Protein AF-A0A7S1H0W9-F1 (afdb_monomer)

Sequence (176 aa):
GAEGREGVFRMYPISYAVYGEYLRPNPLPKVYDFSPYSPGKMSKFTTHASRGGVRYGPLEEYKYQDDYSRSYFAVTRRKGGWDCMRHYEILASGSIPFFLNLSSLPNNTMTTFPRTLVQHAMSLPGISFDREEGVGRIDHRVFDHARYFFLLRQIQIWVAEHMTTRALAMRLLQTM

Nearest PDB structures (foldseek):
  8avq-assembly4_D  TM=8.747E-01  e=3.718E-01  Paramecium bursaria Chlorella virus 1
  7zay-assembly1_B  TM=6.263E-01  e=1.999E-01  Homo sapiens
  8asa-assembly8_H  TM=5.462E-01  e=1.466E-01  Paramecium bursaria Chlorella virus 1
  8asa-assembly7_G  TM=4.027E-01  e=4.209E-01  Paramecium bursaria Chlorella virus 1

Organism: Hemiselmis andersenii (NCBI:txid464988)

Secondary structure (DSSP, 8-state):
--TT-TT----------B-GGG--SSPPPP-EEE-S--BTBTT-S--SSSS---SS-TT-HHHHHHHHHTEEEEEE--BSBS--HHHHHHHHTT-EEEESSGGG--TTSSTTS-HHHHHHHHTSTTEEEETTTTEEEE-TTT--HHHHHHHHHHHHHHHHHHSBHHHHHHHHHHH-

Solvent-accessible surface area (backbone atoms only — not comparable to full-atom values): 10487 Å² total; per-residue (Å²): 129,77,78,81,43,90,92,54,77,92,81,80,91,83,71,82,60,38,59,68,86,62,47,32,91,77,45,53,74,73,80,33,55,37,25,88,69,60,93,81,50,94,69,41,48,32,67,53,88,83,83,78,44,65,55,53,60,93,92,34,61,67,58,58,37,48,43,26,10,19,7,56,26,29,72,45,71,68,68,103,39,76,73,51,68,65,60,49,51,30,44,26,20,42,16,45,57,38,59,84,57,64,87,76,59,57,85,91,51,53,78,68,54,65,58,69,60,42,53,52,62,68,64,43,56,43,65,46,72,43,79,89,81,68,48,54,47,60,42,73,92,64,36,57,61,69,58,47,53,53,47,51,51,54,49,49,53,49,39,63,64,46,31,13,47,67,32,45,52,55,52,51,66,74,74,108

Mean predicted aligned error: 6.99 Å

Foldseek 3Di:
DPPPPPPDDDDDDFAAFAALVLADLPFDAADEQEQPQDPDPPQPCDDDPDDGHGVADVVRLVVSLNSLSNYQEYEDEADVHRRDCVCVSSLRSLHQYDYPCLVPDDPNPPVLAPSVLSVVLNPFPQWDADPVVRDIDGPPVRGDPVSSVVSSNVSSVSSSCCRHPVNSVVVVVVVD

Structure (mmCIF, N/CA/C/O backbone):
data_AF-A0A7S1H0W9-F1
#
_entry.id   AF-A0A7S1H0W9-F1
#
loop_
_atom_site.group_PDB
_atom_site.id
_atom_site.type_symbol
_atom_site.label_atom_id
_atom_site.label_alt_id
_atom_site.label_comp_id
_atom_site.label_asym_id
_atom_site.label_entity_id
_atom_site.label_seq_id
_atom_site.pdbx_PDB_ins_code
_atom_site.Cartn_x
_atom_site.Cartn_y
_atom_site.Cartn_z
_atom_site.occupancy
_atom_site.B_iso_or_equiv
_atom_site.auth_seq_id
_atom_site.auth_comp_id
_atom_site.auth_asym_id
_atom_site.auth_atom_id
_atom_site.pdbx_PDB_model_num
ATOM 1 N N . GLY A 1 1 ? -2.852 -7.094 37.388 1.00 54.16 1 GLY A N 1
ATOM 2 C CA . GLY A 1 1 ? -2.788 -6.059 36.336 1.00 54.16 1 GLY A CA 1
ATOM 3 C C . GLY A 1 1 ? -3.375 -4.771 36.874 1.00 54.16 1 GLY A C 1
ATOM 4 O O . GLY A 1 1 ? -4.143 -4.832 37.821 1.00 54.16 1 GLY A O 1
ATOM 5 N N . ALA A 1 2 ? -2.968 -3.620 36.341 1.00 58.34 2 ALA A N 1
ATOM 6 C CA . ALA A 1 2 ? -3.386 -2.290 36.807 1.00 58.34 2 ALA A CA 1
ATOM 7 C C . ALA A 1 2 ? -4.742 -1.832 36.224 1.00 58.34 2 ALA A C 1
ATOM 9 O O . ALA A 1 2 ? -4.983 -0.635 36.092 1.00 58.34 2 ALA A O 1
ATOM 10 N N . GLU A 1 3 ? -5.603 -2.774 35.835 1.00 58.50 3 GLU A N 1
ATOM 11 C CA . GLU A 1 3 ? -6.941 -2.457 35.336 1.00 58.50 3 GLU A CA 1
ATOM 12 C C . GLU A 1 3 ? -7.811 -1.954 36.497 1.00 58.50 3 GLU A C 1
ATOM 14 O O . GLU A 1 3 ? -7.805 -2.544 37.577 1.00 58.50 3 GLU A O 1
ATOM 19 N N . GLY A 1 4 ? -8.512 -0.834 36.296 1.00 67.38 4 GLY A N 1
ATOM 20 C CA . GLY A 1 4 ? -9.422 -0.253 37.292 1.00 67.38 4 GLY A CA 1
ATOM 21 C C . GLY A 1 4 ? -8.799 0.745 38.276 1.00 67.38 4 GLY A C 1
ATOM 22 O O . GLY A 1 4 ? -9.487 1.187 39.191 1.00 67.38 4 GLY A O 1
ATOM 23 N N . ARG A 1 5 ? -7.524 1.133 38.109 1.00 76.06 5 ARG A N 1
ATOM 24 C CA . ARG A 1 5 ? -6.963 2.278 38.848 1.00 76.06 5 ARG A CA 1
ATOM 25 C C . ARG A 1 5 ? -7.508 3.588 38.286 1.00 76.06 5 ARG A C 1
ATOM 27 O O . ARG A 1 5 ? -7.623 3.743 37.072 1.00 76.06 5 ARG A O 1
ATOM 34 N N . GLU A 1 6 ? -7.791 4.536 39.172 1.00 7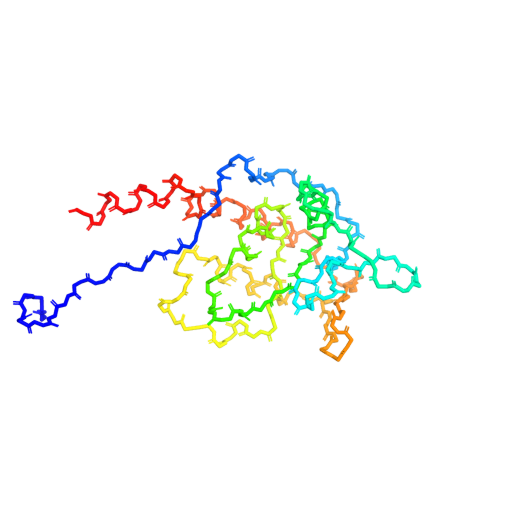7.69 6 GLU A N 1
ATOM 35 C CA . GLU A 1 6 ? -8.193 5.890 38.800 1.00 77.69 6 GLU A CA 1
ATOM 36 C C . GLU A 1 6 ? -7.171 6.494 37.816 1.00 77.69 6 GLU A C 1
ATOM 38 O O . GLU A 1 6 ? -5.962 6.454 38.051 1.00 77.69 6 GLU A O 1
ATOM 43 N N . GLY A 1 7 ? -7.651 6.965 36.661 1.00 78.94 7 GLY A N 1
ATOM 44 C CA . GLY A 1 7 ? -6.811 7.508 35.587 1.00 78.94 7 GLY A CA 1
ATOM 45 C C . GLY A 1 7 ? -6.215 6.493 34.596 1.00 78.94 7 GLY A C 1
ATOM 46 O O . GLY A 1 7 ? -5.522 6.913 33.669 1.00 78.94 7 GLY A O 1
ATOM 47 N N . VAL A 1 8 ? -6.480 5.185 34.725 1.00 83.38 8 VAL A N 1
ATOM 48 C CA . VAL A 1 8 ? -6.047 4.166 33.745 1.00 83.38 8 VAL A CA 1
ATOM 49 C C . VAL A 1 8 ? -7.225 3.729 32.875 1.00 83.38 8 VAL A C 1
ATOM 51 O O . VAL A 1 8 ? -8.145 3.063 33.344 1.00 83.38 8 VAL A O 1
ATOM 54 N N . PHE A 1 9 ? -7.168 4.058 31.583 1.00 80.06 9 PHE A N 1
ATOM 55 C CA . PHE A 1 9 ? -8.203 3.706 30.608 1.00 80.06 9 PHE A CA 1
ATOM 56 C C . PHE A 1 9 ? -7.716 2.637 29.631 1.00 80.06 9 PHE A C 1
ATOM 58 O O . PHE A 1 9 ? -6.584 2.686 29.143 1.00 80.06 9 PHE A O 1
ATOM 65 N N . ARG A 1 10 ? -8.597 1.689 29.295 1.00 81.56 10 ARG A N 1
ATOM 66 C CA . ARG A 1 10 ? -8.354 0.734 28.211 1.00 81.56 10 ARG A CA 1
ATOM 67 C C . ARG A 1 10 ? -8.588 1.438 26.877 1.00 81.56 10 ARG A C 1
ATOM 69 O O . ARG A 1 10 ? -9.699 1.864 26.583 1.00 81.56 10 ARG A O 1
ATOM 76 N N . MET A 1 11 ? -7.532 1.570 26.081 1.00 81.25 11 MET A N 1
ATOM 77 C CA . MET A 1 11 ? -7.590 2.189 24.759 1.00 81.25 11 MET A CA 1
ATOM 78 C C . MET A 1 11 ? -7.564 1.112 23.676 1.00 81.25 11 MET A C 1
ATOM 80 O O . MET A 1 11 ? -6.657 0.280 23.649 1.00 81.25 11 MET A O 1
ATOM 84 N N . TYR A 1 12 ? -8.520 1.170 22.753 1.00 82.75 12 TYR A N 1
ATOM 85 C CA . TYR A 1 12 ? -8.532 0.333 21.556 1.00 82.75 12 TYR A CA 1
ATOM 86 C C . TYR A 1 12 ? -8.233 1.199 20.328 1.00 82.75 12 TYR A C 1
ATOM 88 O O . TYR A 1 12 ? -9.006 2.110 20.030 1.00 82.75 12 TYR A O 1
ATOM 96 N N . PRO A 1 13 ? -7.113 0.973 19.620 1.00 83.56 13 PRO A N 1
ATOM 97 C CA . PRO A 1 13 ? -6.792 1.751 18.433 1.00 83.56 13 PRO A CA 1
ATOM 98 C C . PRO A 1 13 ? -7.769 1.424 17.299 1.00 83.56 13 PRO A C 1
ATOM 100 O O . PRO A 1 13 ? -8.002 0.257 16.981 1.00 83.56 13 PRO A O 1
ATOM 103 N N . ILE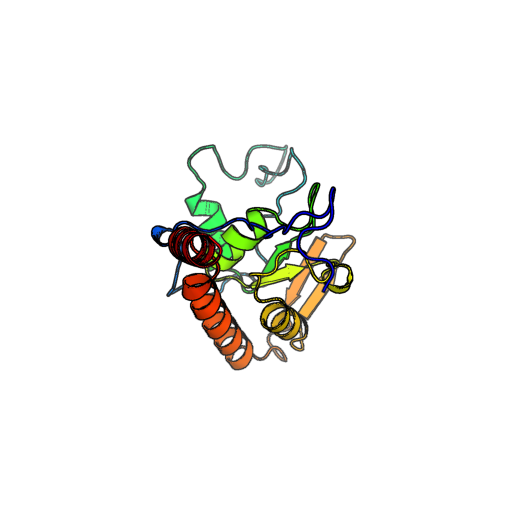 A 1 14 ? -8.298 2.468 16.664 1.00 87.25 14 ILE A N 1
ATOM 104 C CA . ILE A 1 14 ? -9.165 2.368 15.489 1.00 87.25 14 ILE A CA 1
ATOM 105 C C . ILE A 1 14 ? -8.372 2.877 14.291 1.00 87.25 14 ILE A C 1
ATOM 107 O O . ILE A 1 14 ? -7.942 4.030 14.271 1.00 87.25 14 ILE A O 1
ATOM 111 N N . SER A 1 15 ? -8.168 2.002 13.311 1.00 88.75 15 SER A N 1
ATOM 112 C CA . SER A 1 15 ? -7.524 2.347 12.046 1.00 88.75 15 SER A CA 1
ATOM 113 C C . SER A 1 15 ? -8.541 2.771 10.992 1.00 88.75 15 SER A C 1
ATOM 115 O O . SER A 1 15 ? -9.734 2.488 11.118 1.00 88.75 15 SER A O 1
ATOM 117 N N . TYR A 1 16 ? -8.067 3.421 9.927 1.00 91.88 16 TYR A N 1
ATOM 118 C CA . TYR A 1 16 ? -8.888 3.616 8.732 1.00 91.88 16 TYR A CA 1
ATOM 119 C C . TYR A 1 16 ? -9.345 2.269 8.151 1.00 91.88 16 TYR A C 1
ATOM 121 O O . TYR A 1 16 ? -8.791 1.206 8.443 1.00 91.88 16 TYR A O 1
ATOM 129 N N . ALA A 1 17 ? -10.375 2.320 7.312 1.00 93.69 17 ALA A N 1
ATOM 130 C CA . ALA A 1 17 ? -10.927 1.144 6.667 1.00 93.69 17 ALA A CA 1
ATOM 131 C C . ALA A 1 17 ? -11.414 1.462 5.250 1.00 93.69 17 ALA A C 1
ATOM 133 O O . ALA A 1 17 ? -11.790 2.591 4.936 1.00 93.69 17 ALA A O 1
ATOM 134 N N . VAL A 1 18 ? -11.408 0.440 4.400 1.00 93.88 18 VAL A N 1
ATOM 135 C CA . VAL A 1 18 ? -11.895 0.494 3.018 1.00 93.88 18 VAL A CA 1
ATOM 136 C C . VAL A 1 18 ? -13.352 0.051 2.967 1.00 93.88 18 VAL A C 1
ATOM 138 O O . VAL A 1 18 ? -13.737 -0.918 3.621 1.00 93.88 18 VAL A O 1
ATOM 141 N N . TYR A 1 19 ? -14.173 0.699 2.145 1.00 93.06 19 TYR A N 1
ATOM 142 C CA . TYR A 1 19 ? -15.474 0.134 1.789 1.00 93.06 19 TYR A CA 1
ATOM 143 C C . TYR A 1 19 ? -15.266 -1.119 0.943 1.00 93.06 19 TYR A C 1
ATOM 145 O O . TYR A 1 19 ? -14.623 -1.045 -0.098 1.00 93.06 19 TYR A O 1
ATOM 153 N N . GLY A 1 20 ? -15.809 -2.261 1.372 1.00 90.75 20 GLY A N 1
ATOM 154 C CA . GLY A 1 20 ? -15.578 -3.551 0.704 1.00 90.75 20 GLY A CA 1
ATOM 155 C C . GLY A 1 20 ? -15.854 -3.536 -0.807 1.00 90.75 20 GLY A C 1
ATOM 156 O O . GLY A 1 20 ? -15.167 -4.223 -1.553 1.00 90.75 20 GLY A O 1
ATOM 157 N N . GLU A 1 21 ? -16.787 -2.697 -1.257 1.00 90.19 21 GLU A N 1
ATOM 158 C CA . GLU A 1 21 ? -17.144 -2.488 -2.668 1.00 90.19 21 GLU A CA 1
ATOM 159 C C . GLU A 1 21 ? -16.015 -1.880 -3.517 1.00 90.19 21 GLU A C 1
ATOM 161 O O . GLU A 1 21 ? -15.956 -2.115 -4.720 1.00 90.19 21 GLU A O 1
ATOM 166 N N . TYR A 1 22 ? -15.088 -1.136 -2.907 1.00 89.44 22 TYR A N 1
ATOM 167 C CA . TYR A 1 22 ? -13.921 -0.573 -3.593 1.00 89.44 22 TYR A CA 1
ATOM 168 C C . TYR A 1 22 ? -12.737 -1.539 -3.672 1.00 89.44 22 TYR A C 1
ATOM 170 O O . TYR A 1 22 ? -11.711 -1.204 -4.269 1.00 89.44 22 TYR A O 1
ATOM 178 N N . LEU A 1 23 ? -12.842 -2.731 -3.076 1.00 94.38 23 LEU A N 1
ATOM 179 C CA . LEU A 1 23 ? -11.812 -3.747 -3.237 1.00 94.38 23 LEU A CA 1
ATOM 180 C C . LEU A 1 23 ? -11.831 -4.279 -4.668 1.00 94.38 23 LEU A C 1
ATOM 182 O O . LEU A 1 23 ? -12.859 -4.711 -5.182 1.00 94.38 23 LEU A O 1
ATOM 186 N N . ARG A 1 24 ? -10.655 -4.311 -5.290 1.00 93.88 24 ARG A N 1
ATOM 187 C CA . ARG A 1 24 ? -10.414 -4.930 -6.592 1.00 93.88 24 ARG A CA 1
ATOM 188 C C . ARG A 1 24 ? -9.744 -6.291 -6.374 1.00 93.88 24 ARG A C 1
ATOM 190 O O . ARG A 1 24 ? -8.512 -6.371 -6.401 1.00 93.88 24 ARG A O 1
ATOM 197 N N . PRO A 1 25 ? -10.514 -7.373 -6.126 1.00 89.81 25 PRO A N 1
ATOM 198 C CA . PRO A 1 25 ? -9.949 -8.704 -5.897 1.00 89.81 25 PRO A CA 1
ATOM 199 C C . PRO A 1 25 ? -9.207 -9.230 -7.130 1.00 89.81 25 PRO A C 1
ATOM 201 O O . PRO A 1 25 ? -8.222 -9.948 -6.990 1.00 89.81 25 PRO A O 1
ATOM 204 N N . ASN A 1 26 ? -9.647 -8.813 -8.318 1.00 92.81 26 ASN A N 1
ATOM 205 C CA . ASN A 1 26 ? -9.002 -9.079 -9.596 1.00 92.81 26 ASN A CA 1
ATOM 206 C C . ASN A 1 26 ? -8.496 -7.738 -10.155 1.00 92.81 26 ASN A C 1
ATOM 208 O O . ASN A 1 26 ? -9.272 -7.020 -10.792 1.00 92.81 26 ASN A O 1
ATOM 212 N N . PRO A 1 27 ? -7.250 -7.334 -9.848 1.00 91.62 27 PRO A N 1
ATOM 213 C CA . PRO A 1 27 ? -6.712 -6.071 -10.324 1.00 91.62 27 PRO A CA 1
ATOM 214 C C . PRO A 1 27 ? -6.461 -6.119 -11.830 1.00 91.62 27 PRO A C 1
ATOM 216 O O . PRO A 1 27 ? -6.339 -7.187 -12.432 1.00 91.62 27 PRO A O 1
ATOM 219 N N . LEU A 1 28 ? -6.353 -4.939 -12.431 1.00 95.25 28 LEU A N 1
ATOM 220 C CA . LEU A 1 28 ? -6.009 -4.799 -13.839 1.00 95.25 28 LEU A CA 1
ATOM 221 C C . LEU A 1 28 ? -4.590 -5.337 -14.114 1.00 95.25 28 LEU A C 1
ATOM 223 O O . LEU A 1 28 ? -3.752 -5.357 -13.204 1.00 95.25 28 LEU A O 1
ATOM 227 N N . PRO A 1 29 ? -4.288 -5.744 -15.363 1.00 96.75 29 PRO A N 1
ATOM 228 C CA . PRO A 1 29 ? -2.941 -6.150 -15.746 1.00 96.75 29 PRO A CA 1
ATOM 229 C C . PRO A 1 29 ? -1.901 -5.087 -15.383 1.00 96.75 29 PRO A C 1
ATOM 231 O O . PRO A 1 29 ? -2.137 -3.888 -15.554 1.00 96.75 29 PRO A O 1
ATOM 234 N N . LYS A 1 30 ? -0.747 -5.530 -14.875 1.00 97.06 30 LYS A N 1
ATOM 235 C CA . LYS A 1 30 ? 0.335 -4.633 -14.465 1.00 97.06 30 LYS A CA 1
ATOM 236 C C . LYS A 1 30 ? 1.044 -4.067 -15.696 1.00 97.06 30 LYS A C 1
ATOM 238 O O . LYS A 1 30 ? 1.577 -4.819 -16.503 1.00 97.06 30 LYS A O 1
ATOM 243 N N . VAL A 1 31 ? 1.025 -2.744 -15.819 1.00 96.31 31 VAL A N 1
ATOM 244 C CA . VAL A 1 31 ? 1.629 -1.943 -16.894 1.00 96.31 31 VAL A CA 1
ATOM 245 C C . VAL A 1 31 ? 2.770 -1.074 -16.359 1.00 96.31 31 VAL A C 1
ATOM 247 O O . VAL A 1 31 ? 3.734 -0.831 -17.077 1.00 96.31 31 VAL A O 1
ATOM 250 N N . TYR A 1 32 ? 2.677 -0.608 -15.110 1.00 95.56 32 TYR A N 1
ATOM 251 C CA . TYR A 1 32 ? 3.659 0.295 -14.509 1.00 95.56 32 TYR A CA 1
ATOM 252 C C . TYR A 1 32 ? 4.431 -0.383 -13.376 1.00 95.56 32 TYR A C 1
ATOM 254 O O . TYR A 1 32 ? 3.837 -1.042 -12.520 1.00 95.56 32 TYR A O 1
ATOM 262 N N . ASP A 1 33 ? 5.738 -0.143 -13.299 1.00 96.31 33 ASP A N 1
ATOM 263 C CA . ASP A 1 33 ? 6.556 -0.538 -12.144 1.00 96.31 33 ASP A CA 1
ATOM 264 C C . ASP A 1 33 ? 6.038 0.128 -10.868 1.00 96.31 33 ASP A C 1
ATOM 266 O O . ASP A 1 33 ? 5.743 -0.517 -9.860 1.00 96.31 33 ASP A O 1
ATOM 270 N N . PHE A 1 34 ? 5.885 1.448 -10.944 1.00 94.56 34 PHE A N 1
ATOM 271 C CA . PHE A 1 34 ? 5.374 2.286 -9.878 1.00 94.56 34 PHE A CA 1
ATOM 272 C C . PHE A 1 34 ? 4.255 3.173 -10.401 1.00 94.56 34 PHE A C 1
ATOM 274 O O . PHE A 1 34 ? 4.329 3.689 -11.516 1.00 94.56 34 PHE A O 1
ATOM 281 N N . SER A 1 35 ? 3.239 3.382 -9.566 1.00 91.94 35 SER A N 1
ATOM 282 C CA . SER A 1 35 ? 2.100 4.206 -9.936 1.00 91.94 35 SER A CA 1
ATOM 283 C C . SER A 1 35 ? 2.537 5.606 -10.346 1.00 91.94 35 SER A C 1
ATOM 285 O O . SER A 1 35 ? 3.247 6.279 -9.590 1.00 91.94 35 SER A O 1
ATOM 287 N N . PRO A 1 36 ? 2.088 6.079 -11.519 1.00 86.12 36 PRO A N 1
ATOM 288 C CA . PRO A 1 36 ? 2.410 7.420 -11.980 1.00 86.12 36 PRO A CA 1
ATOM 289 C C . PRO A 1 36 ? 1.670 8.499 -11.167 1.00 86.12 36 PRO A C 1
ATOM 291 O O . PRO A 1 36 ? 1.988 9.685 -11.287 1.00 86.12 36 PRO A O 1
ATOM 294 N N . TYR A 1 37 ? 0.704 8.116 -10.325 1.00 79.12 37 TYR A N 1
ATOM 295 C CA . TYR A 1 37 ? 0.058 9.002 -9.367 1.00 79.12 37 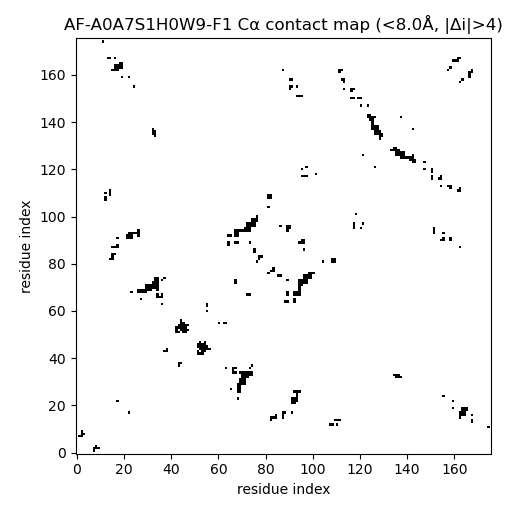TYR A CA 1
ATOM 296 C C . TYR A 1 37 ? 0.892 9.120 -8.077 1.00 79.12 37 TYR A C 1
ATOM 298 O O . TYR A 1 37 ? 1.086 8.153 -7.344 1.00 79.12 37 TYR A O 1
ATOM 306 N N . SER A 1 38 ? 1.363 10.338 -7.773 1.00 67.50 38 SER A N 1
ATOM 307 C CA . SER A 1 38 ? 2.135 10.649 -6.559 1.00 67.50 38 SER A CA 1
ATOM 308 C C . SER A 1 38 ? 1.482 11.782 -5.748 1.00 67.50 38 SER A C 1
ATOM 310 O O . SER A 1 38 ? 1.635 12.968 -6.066 1.00 67.50 38 SER A O 1
ATOM 312 N N . PRO A 1 39 ? 0.736 11.453 -4.684 1.00 56.78 39 PRO A N 1
ATOM 313 C CA . PRO A 1 39 ? 0.003 12.434 -3.881 1.00 56.78 39 PRO A CA 1
ATOM 314 C C . PRO A 1 39 ? 0.877 13.101 -2.801 1.00 56.78 39 PRO A C 1
ATOM 316 O O . PRO A 1 39 ? 1.295 12.476 -1.821 1.00 56.78 39 PRO A O 1
ATOM 319 N N . GLY A 1 40 ? 1.086 14.419 -2.888 1.00 50.12 40 GLY A N 1
ATOM 320 C CA . GLY A 1 40 ? 1.848 15.151 -1.860 1.00 50.12 40 GLY A CA 1
ATOM 321 C C . GLY A 1 40 ? 2.401 16.515 -2.258 1.00 50.12 40 GLY A C 1
ATOM 322 O O . GLY A 1 40 ? 2.759 17.288 -1.377 1.00 50.12 40 GLY A O 1
ATOM 323 N N . LYS A 1 41 ? 2.423 16.844 -3.549 1.00 47.00 41 LYS A N 1
ATOM 324 C CA . LYS A 1 41 ? 2.499 18.235 -4.000 1.00 47.00 41 LYS A CA 1
ATOM 325 C C . LYS A 1 41 ? 1.048 18.667 -4.221 1.00 47.00 41 LYS A C 1
ATOM 327 O O . LYS A 1 41 ? 0.374 18.048 -5.037 1.00 47.00 41 LYS A O 1
ATOM 332 N N . MET A 1 42 ? 0.539 19.669 -3.496 1.00 36.47 42 MET A N 1
ATOM 333 C CA . MET A 1 42 ? -0.804 20.226 -3.764 1.00 36.47 42 MET A CA 1
ATOM 334 C C . MET A 1 42 ? -0.951 20.710 -5.219 1.00 36.47 42 MET A C 1
ATOM 336 O O . MET A 1 42 ? -2.062 20.847 -5.705 1.00 36.47 42 MET A O 1
ATOM 340 N N . SER A 1 43 ? 0.162 20.855 -5.948 1.00 35.53 43 SER A N 1
ATOM 341 C CA . SER A 1 43 ? 0.201 21.100 -7.387 1.00 35.53 43 SER A CA 1
ATOM 342 C C . SER A 1 43 ? 0.441 19.846 -8.249 1.00 35.53 43 SER A C 1
ATOM 344 O O . SER A 1 43 ? 0.912 19.998 -9.366 1.00 35.53 43 SER A O 1
ATOM 346 N N . LYS A 1 44 ? 0.217 18.609 -7.773 1.00 39.19 44 LYS A N 1
ATOM 347 C CA . LYS A 1 44 ? 0.336 17.367 -8.579 1.00 39.19 44 LYS A CA 1
ATOM 348 C C . LYS A 1 44 ? -0.896 16.445 -8.544 1.00 39.19 44 LYS A C 1
ATOM 350 O O . LYS A 1 44 ? -0.829 15.313 -9.011 1.00 39.19 44 LYS A O 1
ATOM 355 N N . PHE A 1 45 ? -2.077 16.988 -8.261 1.00 39.50 45 PHE A N 1
ATOM 356 C CA . PHE A 1 45 ? -3.064 16.883 -9.331 1.00 39.50 45 PHE A CA 1
ATOM 357 C C . PHE A 1 45 ? -2.480 17.715 -10.473 1.00 39.50 45 PHE A C 1
ATOM 359 O O . PHE A 1 45 ? -2.863 18.842 -10.621 1.00 39.50 45 PHE A O 1
ATOM 366 N N . THR A 1 46 ? -1.432 17.291 -11.160 1.00 32.28 46 THR A N 1
ATOM 367 C CA . THR A 1 46 ? -0.994 17.891 -12.409 1.00 32.28 46 THR A CA 1
ATOM 368 C C . THR A 1 46 ? -0.037 16.928 -13.068 1.00 32.28 46 THR A C 1
ATOM 370 O O . THR A 1 46 ? 1.083 16.704 -12.616 1.00 32.28 46 THR A O 1
ATOM 373 N N . THR A 1 47 ? -0.518 16.304 -14.129 1.00 36.28 47 THR A N 1
ATOM 374 C CA . THR A 1 47 ? 0.334 15.858 -15.214 1.00 36.28 47 THR A CA 1
ATOM 375 C C . THR A 1 47 ? -0.492 16.036 -16.468 1.00 36.28 47 THR A C 1
ATOM 377 O O . THR A 1 47 ? -1.275 15.165 -16.818 1.00 36.28 47 THR A O 1
ATOM 380 N N . HIS A 1 48 ? -0.292 17.155 -17.144 1.00 35.56 48 HIS A N 1
ATOM 381 C CA . HIS A 1 48 ? 0.053 17.065 -18.548 1.00 35.56 48 HIS A CA 1
ATOM 382 C C . HIS A 1 48 ? 1.274 17.938 -18.790 1.00 35.56 48 HIS A C 1
ATOM 384 O O . HIS A 1 48 ? 1.536 18.899 -18.060 1.00 35.56 48 HIS A O 1
ATOM 390 N N . ALA A 1 49 ? 2.053 17.505 -19.775 1.00 42.62 49 ALA A N 1
ATOM 391 C CA . ALA A 1 49 ? 3.099 18.270 -20.414 1.00 42.62 49 ALA A CA 1
ATOM 392 C C . ALA A 1 49 ? 2.732 19.759 -20.453 1.00 42.62 49 ALA A C 1
ATOM 394 O O . ALA A 1 49 ? 1.616 20.120 -20.821 1.00 42.62 49 ALA A O 1
ATOM 395 N N . SER A 1 50 ? 3.690 20.608 -20.080 1.00 40.38 50 SER A N 1
ATOM 396 C CA . SER A 1 50 ? 3.585 22.072 -20.087 1.00 40.38 50 SER A CA 1
ATOM 397 C C . SER A 1 50 ? 2.482 22.671 -19.184 1.00 40.38 50 SER A C 1
ATOM 399 O O . SER A 1 50 ? 1.323 22.756 -19.556 1.00 40.38 50 SER A O 1
ATOM 401 N N . ARG A 1 51 ? 2.898 23.255 -18.045 1.00 37.59 51 ARG A N 1
ATOM 402 C CA . ARG A 1 51 ? 2.164 24.296 -17.278 1.00 37.59 51 ARG A CA 1
ATOM 403 C C . ARG A 1 51 ? 0.991 23.866 -16.367 1.00 37.59 51 ARG A C 1
ATOM 405 O O . ARG A 1 51 ? -0.062 24.485 -16.377 1.00 37.59 51 ARG A O 1
ATOM 412 N N . GLY A 1 52 ? 1.221 22.910 -15.463 1.00 41.03 52 GLY A N 1
ATOM 413 C CA . GLY A 1 52 ? 0.607 22.943 -14.121 1.00 41.03 52 GLY A CA 1
ATOM 414 C C . GLY A 1 52 ? -0.930 22.860 -13.999 1.00 41.03 52 GLY A C 1
ATOM 415 O O . GLY A 1 52 ? -1.496 23.634 -13.235 1.00 41.03 52 GLY A O 1
ATOM 416 N N . GLY A 1 53 ? -1.602 21.902 -14.656 1.00 44.12 53 GLY A N 1
ATOM 417 C CA . GLY A 1 53 ? -3.056 21.648 -14.500 1.00 44.12 53 GLY A CA 1
ATOM 418 C C . GLY A 1 53 ? -3.425 20.238 -13.999 1.00 44.12 53 GLY A C 1
ATOM 419 O O . GLY A 1 53 ? -2.691 19.310 -14.304 1.00 44.12 53 GLY A O 1
ATOM 420 N N . VAL A 1 54 ? -4.523 20.114 -13.227 1.00 52.44 54 VAL A N 1
ATOM 421 C CA . VAL A 1 54 ? -5.124 18.933 -12.538 1.00 52.44 54 VAL A CA 1
ATOM 422 C C . VAL A 1 54 ? -5.041 17.600 -13.306 1.00 52.44 54 VAL A C 1
ATOM 424 O O . VAL A 1 54 ? -5.622 17.486 -14.369 1.00 52.44 54 VAL A O 1
ATOM 427 N N . ARG A 1 55 ? -4.338 16.572 -12.769 1.00 63.25 55 ARG A N 1
ATOM 428 C CA . ARG A 1 55 ? -4.251 15.215 -13.380 1.00 63.25 55 ARG A CA 1
ATOM 429 C C . ARG A 1 55 ? -5.583 14.461 -13.308 1.00 63.25 55 ARG A C 1
ATOM 431 O O . ARG A 1 55 ? -5.914 13.744 -14.239 1.00 63.25 55 ARG A O 1
ATOM 438 N N . TYR A 1 56 ? -6.294 14.613 -12.193 1.00 70.94 56 TYR A N 1
ATOM 439 C CA . TYR A 1 56 ? -7.576 13.965 -11.921 1.00 70.94 56 TYR A CA 1
ATOM 440 C C . TYR A 1 56 ? -8.533 14.977 -11.301 1.00 70.94 56 TYR A C 1
ATOM 442 O O . TYR A 1 56 ? -8.207 15.574 -10.279 1.00 70.94 56 TYR A O 1
ATOM 450 N N . GLY A 1 57 ? -9.676 15.219 -11.926 1.00 68.38 57 GLY A N 1
ATOM 451 C CA . GLY A 1 57 ? -10.701 16.104 -11.379 1.00 68.38 57 GLY A CA 1
ATOM 452 C C . GLY A 1 57 ? -11.381 15.531 -10.127 1.00 68.38 57 GLY A C 1
ATOM 453 O O . GLY A 1 57 ? -11.233 14.343 -9.822 1.00 68.38 57 GLY A O 1
ATOM 454 N N . PRO A 1 58 ? -12.167 16.351 -9.407 1.00 66.00 58 PRO A N 1
ATOM 455 C CA . PRO A 1 58 ? -13.205 15.830 -8.519 1.00 66.00 58 PRO A CA 1
ATOM 456 C C . PRO A 1 58 ? -14.095 14.860 -9.315 1.00 66.00 58 PRO A C 1
ATOM 458 O O . PRO A 1 58 ? -14.463 15.203 -10.439 1.00 66.00 58 PRO A O 1
ATOM 461 N N . LEU A 1 59 ? -14.445 13.691 -8.762 1.00 75.88 59 LEU A N 1
ATOM 462 C CA . LEU A 1 59 ? -15.211 12.615 -9.430 1.00 75.88 59 LEU A CA 1
ATOM 463 C C . LEU A 1 59 ? -14.412 11.714 -10.393 1.00 75.88 59 LEU A C 1
ATOM 465 O O . LEU A 1 59 ? -14.982 10.845 -11.056 1.00 75.88 59 LEU A O 1
ATOM 469 N N . GLU A 1 60 ? -13.092 11.891 -10.492 1.00 83.12 60 GLU A N 1
ATOM 470 C CA . GLU A 1 60 ? -12.221 11.024 -11.297 1.00 83.12 60 GLU A CA 1
ATOM 471 C C . GLU A 1 60 ? -11.414 10.039 -10.446 1.00 83.12 60 GLU A C 1
ATOM 473 O O . GLU A 1 60 ? -10.333 9.590 -10.844 1.00 83.12 60 GLU A O 1
ATOM 478 N N . GLU A 1 61 ? -11.927 9.676 -9.269 1.00 83.06 61 GLU A N 1
ATOM 479 C CA . GLU A 1 61 ? -11.214 8.815 -8.329 1.00 83.06 61 GLU A CA 1
ATOM 480 C C . GLU A 1 61 ? -10.896 7.449 -8.938 1.00 83.06 61 GLU A C 1
ATOM 482 O O .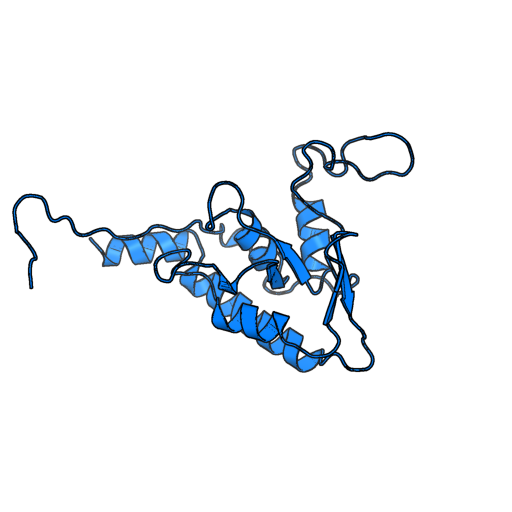 GLU A 1 61 ? -9.811 6.894 -8.746 1.00 83.06 61 GLU A O 1
ATOM 487 N N . TYR A 1 62 ? -11.809 6.951 -9.772 1.00 86.62 62 TYR A N 1
ATOM 488 C CA . TYR A 1 62 ? -11.633 5.706 -10.506 1.00 86.62 62 TYR A CA 1
ATOM 489 C C . TYR A 1 62 ? -10.375 5.707 -11.387 1.00 86.62 62 TYR A C 1
ATOM 491 O O . TYR A 1 62 ? -9.763 4.653 -11.538 1.00 86.62 62 TYR A O 1
ATOM 499 N N . LYS A 1 63 ? -9.944 6.860 -11.931 1.00 88.12 63 LYS A N 1
ATOM 500 C CA . LYS A 1 63 ? -8.769 6.944 -12.816 1.00 88.12 63 LYS A CA 1
ATOM 501 C C . LYS A 1 63 ? -7.464 6.725 -12.058 1.00 88.12 63 LYS A C 1
ATOM 503 O O . LYS A 1 63 ? -6.609 5.970 -12.517 1.00 88.12 63 LYS A O 1
ATOM 508 N N . TYR A 1 64 ? -7.298 7.338 -10.883 1.00 86.38 64 TYR A N 1
ATOM 509 C CA . TYR A 1 64 ? -6.091 7.091 -10.087 1.00 86.38 64 TYR A CA 1
ATOM 510 C C . TYR A 1 64 ? -6.112 5.706 -9.427 1.00 86.38 64 TYR A C 1
ATOM 512 O O . TYR A 1 64 ? -5.057 5.099 -9.252 1.00 86.38 64 TYR A O 1
ATOM 520 N N . GLN A 1 65 ? -7.293 5.174 -9.095 1.00 91.06 65 GLN A N 1
ATOM 521 C CA . GLN A 1 65 ? -7.436 3.781 -8.652 1.00 91.06 65 GLN A CA 1
ATOM 522 C C . GLN A 1 65 ? -7.041 2.800 -9.760 1.00 91.06 65 GLN A C 1
ATOM 524 O O . GLN A 1 65 ? -6.391 1.790 -9.502 1.00 91.06 65 GLN A O 1
ATOM 529 N N . ASP A 1 66 ? -7.390 3.109 -11.005 1.00 93.62 66 ASP A N 1
ATOM 530 C CA . ASP A 1 66 ? -6.975 2.372 -12.193 1.00 93.62 66 ASP A CA 1
ATOM 531 C C . ASP A 1 66 ? -5.456 2.400 -12.390 1.00 93.62 66 ASP A C 1
ATOM 533 O O . ASP A 1 66 ? -4.856 1.354 -12.651 1.00 93.62 66 ASP A O 1
ATOM 537 N N . ASP A 1 67 ? -4.826 3.564 -12.216 1.00 93.44 67 ASP A N 1
ATOM 538 C CA . ASP A 1 67 ? -3.366 3.697 -12.224 1.00 93.44 67 ASP A CA 1
ATOM 539 C C . ASP A 1 67 ? -2.725 2.830 -11.142 1.00 93.44 67 ASP A C 1
ATOM 541 O O . ASP A 1 67 ? -1.769 2.107 -11.423 1.00 93.44 67 ASP A O 1
ATOM 545 N N . TYR A 1 68 ? -3.244 2.865 -9.910 1.00 95.00 68 TYR A N 1
ATOM 546 C CA . TYR A 1 68 ? -2.784 1.955 -8.864 1.00 95.00 68 TYR A CA 1
ATOM 547 C C . TYR A 1 68 ? -2.964 0.502 -9.295 1.00 95.00 68 TYR A C 1
ATOM 549 O O . TYR A 1 68 ? -2.010 -0.265 -9.249 1.00 95.00 68 TYR A O 1
ATOM 557 N N . SER A 1 69 ? -4.144 0.120 -9.779 1.00 96.81 69 SER A N 1
ATOM 558 C CA . SER A 1 69 ? -4.443 -1.260 -10.165 1.00 96.81 69 SER A CA 1
ATOM 559 C C . SER A 1 69 ? -3.500 -1.787 -11.248 1.00 96.81 69 SER A C 1
ATOM 561 O O . SER A 1 69 ? -3.035 -2.923 -11.151 1.00 96.81 69 SER A O 1
ATOM 563 N N . ARG A 1 70 ? -3.124 -0.936 -12.210 1.00 97.19 70 ARG A N 1
ATOM 564 C CA . ARG A 1 70 ? -2.138 -1.230 -13.262 1.00 97.19 70 ARG A CA 1
ATOM 565 C C . ARG A 1 70 ? -0.680 -1.156 -12.793 1.00 97.19 70 ARG A C 1
ATOM 567 O O . ARG A 1 70 ? 0.211 -1.357 -13.609 1.00 97.19 70 ARG A O 1
ATOM 574 N N . SER A 1 71 ? -0.398 -0.886 -11.523 1.00 97.06 71 SER A N 1
ATOM 575 C CA . SER A 1 71 ? 0.973 -0.742 -11.011 1.00 97.06 71 SER A CA 1
ATOM 576 C C . SER A 1 71 ? 1.391 -1.898 -10.112 1.00 97.06 71 SER A C 1
ATOM 578 O O . SER A 1 71 ? 0.567 -2.423 -9.357 1.00 97.06 71 SER A O 1
ATOM 580 N N . TYR A 1 72 ? 2.665 -2.301 -10.162 1.00 98.00 72 TYR A N 1
ATOM 581 C CA . TYR A 1 72 ? 3.211 -3.249 -9.183 1.00 98.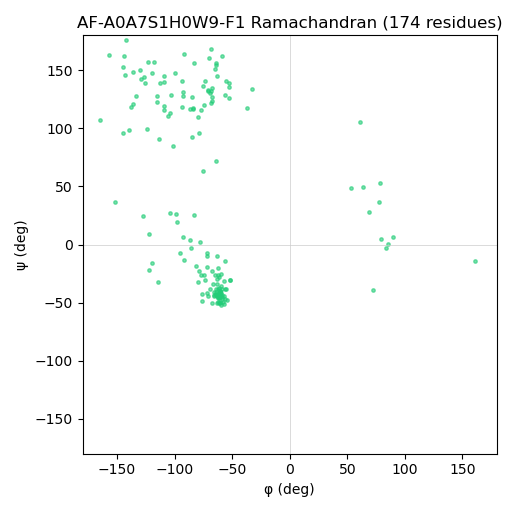00 72 TYR A CA 1
ATOM 582 C C . TYR A 1 72 ? 3.266 -2.602 -7.796 1.00 98.00 72 TYR A C 1
ATOM 584 O O . TYR A 1 72 ? 2.750 -3.146 -6.811 1.00 98.00 72 TYR A O 1
ATOM 592 N N . PHE A 1 73 ? 3.845 -1.408 -7.731 1.00 97.25 73 PHE A N 1
ATOM 593 C CA . PHE A 1 73 ? 3.966 -0.651 -6.499 1.00 97.25 73 PHE A CA 1
ATOM 594 C C . PHE A 1 73 ? 3.335 0.733 -6.611 1.00 97.25 73 PHE A C 1
ATOM 596 O O . PHE A 1 73 ? 3.210 1.307 -7.687 1.00 97.25 73 PHE A O 1
ATOM 603 N N . ALA A 1 74 ? 2.964 1.318 -5.478 1.00 94.06 74 ALA A N 1
ATOM 604 C CA . ALA A 1 74 ? 2.599 2.728 -5.410 1.00 94.06 74 ALA A CA 1
ATOM 605 C C . ALA A 1 74 ? 3.283 3.384 -4.215 1.00 94.06 74 ALA A C 1
ATOM 607 O O . ALA A 1 74 ? 3.206 2.889 -3.088 1.00 94.06 74 ALA A O 1
ATOM 608 N N . VAL A 1 75 ? 3.982 4.492 -4.463 1.00 91.94 75 VAL A N 1
ATOM 609 C CA . VAL A 1 75 ? 4.781 5.158 -3.432 1.00 91.94 75 VAL A CA 1
ATOM 610 C C . VAL A 1 75 ? 3.875 5.742 -2.363 1.00 91.94 75 VAL A C 1
ATOM 612 O O . VAL A 1 75 ? 2.901 6.443 -2.644 1.00 91.94 75 VAL A O 1
ATOM 615 N N . THR A 1 76 ? 4.245 5.519 -1.109 1.00 90.56 76 THR A N 1
ATOM 616 C CA . THR A 1 76 ? 3.550 6.112 0.018 1.00 90.56 76 THR A CA 1
ATOM 617 C C . THR A 1 76 ? 4.492 6.481 1.162 1.00 90.56 76 THR A C 1
ATOM 619 O O . THR A 1 76 ? 5.644 6.053 1.248 1.00 90.56 76 THR A O 1
ATOM 622 N N . ARG A 1 77 ? 3.996 7.344 2.047 1.00 88.56 77 ARG A N 1
ATOM 623 C CA . ARG A 1 77 ? 4.688 7.841 3.237 1.00 88.56 77 ARG A CA 1
ATOM 624 C C . ARG A 1 77 ? 3.672 8.313 4.269 1.00 88.56 77 ARG A C 1
ATOM 626 O O . ARG A 1 77 ? 2.537 8.631 3.902 1.00 88.56 77 ARG A O 1
ATOM 633 N N . ARG A 1 78 ? 4.115 8.460 5.518 1.00 87.31 78 ARG A N 1
ATOM 634 C CA . ARG A 1 78 ? 3.353 9.167 6.558 1.00 87.31 78 ARG A CA 1
ATOM 635 C C . ARG A 1 78 ? 2.993 10.591 6.101 1.00 87.31 78 ARG A C 1
ATOM 637 O O . ARG A 1 78 ? 3.816 11.272 5.480 1.00 87.31 78 ARG A O 1
ATOM 644 N N . LYS A 1 79 ? 1.784 11.060 6.412 1.00 82.31 79 LYS A N 1
ATOM 645 C CA . LYS A 1 79 ? 1.308 12.428 6.122 1.00 82.31 79 LYS A CA 1
ATOM 646 C C . LYS A 1 79 ? 0.503 12.932 7.318 1.00 82.31 79 LYS A C 1
ATOM 648 O O . LYS A 1 79 ? -0.654 12.564 7.464 1.00 82.31 79 LYS A O 1
ATOM 653 N N . GLY A 1 80 ? 1.122 13.732 8.190 1.00 80.88 80 GLY A N 1
ATOM 654 C CA . GLY A 1 80 ? 0.530 14.157 9.472 1.00 80.88 80 GLY A CA 1
ATOM 655 C C . GLY A 1 80 ? 0.473 13.034 10.519 1.00 80.88 80 GLY A C 1
ATOM 656 O O . GLY A 1 80 ? 0.835 13.252 11.665 1.00 80.88 80 GLY A O 1
ATOM 657 N N . GLY A 1 81 ? 0.153 11.811 10.093 1.00 87.06 81 GLY A N 1
ATOM 658 C CA . GLY A 1 81 ? 0.273 10.569 10.853 1.00 8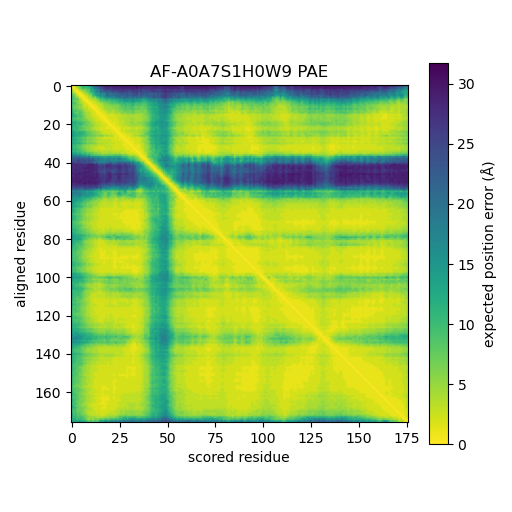7.06 81 GLY A CA 1
ATOM 659 C C . GLY A 1 81 ? 0.725 9.408 9.964 1.00 87.06 81 GLY A C 1
ATOM 660 O O . GLY A 1 81 ? 0.915 9.567 8.753 1.00 87.06 81 GLY A O 1
ATOM 661 N N . TRP A 1 82 ? 0.941 8.250 10.585 1.00 90.12 82 TRP A N 1
ATOM 662 C CA . TRP A 1 82 ? 1.248 7.004 9.880 1.00 90.12 82 TRP A CA 1
ATOM 663 C C . TRP A 1 82 ? 0.009 6.394 9.245 1.00 90.12 82 TRP A C 1
ATOM 665 O O . TRP A 1 82 ? 0.069 5.971 8.102 1.00 90.12 82 TRP A O 1
ATOM 675 N N . ASP A 1 83 ? -1.112 6.396 9.961 1.00 90.38 83 ASP A N 1
ATOM 676 C CA . ASP A 1 83 ? -2.360 5.869 9.436 1.00 90.38 83 ASP A CA 1
ATOM 677 C C . ASP A 1 83 ? -3.007 6.906 8.509 1.00 90.38 83 ASP A C 1
ATOM 679 O O . ASP A 1 83 ? -3.413 7.981 8.953 1.00 90.38 83 ASP A O 1
ATOM 683 N N . CYS A 1 84 ? -3.032 6.638 7.203 1.00 89.00 84 CYS A N 1
ATOM 684 C CA . CYS A 1 84 ? -3.647 7.532 6.227 1.00 89.00 84 CYS A CA 1
ATOM 685 C C . CYS A 1 84 ? -4.351 6.757 5.112 1.00 89.00 84 CYS A C 1
ATOM 687 O O . CYS A 1 84 ? -3.861 5.717 4.665 1.00 89.00 84 CYS A O 1
ATOM 689 N N . MET A 1 85 ? -5.461 7.315 4.611 1.00 89.12 85 MET A N 1
ATOM 690 C CA . MET A 1 85 ? -6.333 6.676 3.611 1.00 89.12 85 MET A CA 1
ATOM 691 C C . MET A 1 85 ? -5.604 6.171 2.365 1.00 89.12 85 MET A C 1
ATOM 693 O O . MET A 1 85 ? -5.967 5.141 1.814 1.00 89.12 85 MET A O 1
ATOM 697 N N . ARG A 1 86 ? -4.512 6.818 1.962 1.00 90.75 86 ARG A N 1
ATOM 698 C CA . ARG A 1 86 ? -3.736 6.416 0.785 1.00 90.75 86 ARG A CA 1
ATOM 699 C C . ARG A 1 86 ? -3.240 4.976 0.833 1.00 90.75 86 ARG A C 1
ATOM 701 O O . ARG A 1 86 ? -3.190 4.310 -0.193 1.00 90.75 86 ARG A O 1
ATOM 708 N N . HIS A 1 87 ? -2.826 4.502 2.008 1.00 93.31 87 HIS A N 1
ATOM 709 C CA . HIS A 1 87 ? -2.346 3.125 2.158 1.00 93.31 87 HIS A CA 1
ATOM 710 C C . HIS A 1 87 ? -3.451 2.139 1.777 1.00 93.31 87 HIS A C 1
ATOM 712 O O . HIS A 1 87 ? -3.209 1.170 1.068 1.00 93.31 87 HIS A O 1
ATOM 718 N N . TYR A 1 88 ? -4.669 2.460 2.194 1.00 94.75 88 TYR A N 1
ATOM 719 C CA . TYR A 1 88 ? -5.879 1.693 1.973 1.00 94.75 88 TYR A CA 1
ATOM 720 C C . TYR A 1 88 ? -6.336 1.770 0.518 1.00 94.75 88 TYR A C 1
ATOM 722 O O . TYR A 1 88 ? -6.659 0.737 -0.048 1.00 94.75 88 TYR A O 1
ATOM 730 N N . GLU A 1 89 ? -6.287 2.943 -0.120 1.00 93.88 89 GLU A N 1
ATOM 731 C CA . GLU A 1 89 ? -6.618 3.101 -1.547 1.00 93.88 89 GLU A CA 1
ATOM 732 C C . GLU A 1 89 ? -5.702 2.270 -2.456 1.00 93.88 89 GLU A C 1
ATOM 734 O O . GLU A 1 89 ? -6.177 1.604 -3.378 1.00 93.88 89 GLU A O 1
ATOM 739 N N . ILE A 1 90 ? -4.393 2.274 -2.180 1.00 95.69 90 ILE A N 1
ATOM 740 C CA . ILE A 1 90 ? -3.408 1.480 -2.928 1.00 95.69 90 ILE A CA 1
ATOM 741 C C . ILE A 1 90 ? -3.720 -0.015 -2.790 1.00 95.69 90 ILE A C 1
ATOM 743 O O . ILE A 1 90 ? -3.815 -0.725 -3.793 1.00 95.69 90 ILE A O 1
ATOM 747 N N . LEU A 1 91 ? -3.911 -0.473 -1.547 1.00 97.12 91 LEU A N 1
ATOM 748 C CA . LEU A 1 91 ? -4.229 -1.865 -1.230 1.00 97.12 91 LEU A CA 1
ATOM 749 C C . LEU A 1 91 ? -5.558 -2.302 -1.862 1.00 97.12 91 LEU A C 1
ATOM 751 O O . LEU A 1 91 ? -5.626 -3.358 -2.488 1.00 97.12 91 LEU A O 1
ATOM 755 N N . ALA A 1 92 ? -6.593 -1.469 -1.747 1.00 95.81 92 ALA A N 1
ATOM 756 C CA . ALA A 1 92 ? -7.920 -1.708 -2.307 1.00 95.81 92 ALA A CA 1
ATOM 757 C C . ALA A 1 92 ? -7.889 -1.827 -3.831 1.00 95.81 92 ALA A C 1
ATOM 759 O O . ALA A 1 92 ? -8.557 -2.686 -4.396 1.00 95.81 92 ALA A O 1
ATOM 760 N N . SER A 1 93 ? -7.053 -1.024 -4.492 1.00 96.44 93 SER A N 1
ATOM 761 C CA . SER A 1 93 ? -6.883 -1.059 -5.948 1.00 96.44 93 SER A CA 1
ATOM 762 C C . SER A 1 93 ? -6.136 -2.309 -6.443 1.00 96.44 93 SER A C 1
ATOM 764 O O . SER A 1 93 ? -6.043 -2.534 -7.652 1.00 96.44 93 SER A O 1
ATOM 766 N N . GLY A 1 94 ? -5.606 -3.130 -5.528 1.00 96.25 94 GLY A N 1
ATOM 767 C CA . GLY A 1 94 ? -4.831 -4.330 -5.831 1.00 96.25 94 GLY A CA 1
ATOM 768 C C . GLY A 1 94 ? -3.394 -4.024 -6.249 1.00 96.25 94 GLY A C 1
ATOM 769 O O . GLY A 1 94 ? -2.844 -4.692 -7.124 1.00 96.25 94 GLY A O 1
ATOM 770 N N . SER A 1 95 ? -2.786 -3.007 -5.638 1.00 97.25 95 SER A N 1
ATOM 771 C CA . SER A 1 95 ? -1.356 -2.694 -5.732 1.00 97.25 95 SER A CA 1
ATOM 772 C C . SER A 1 95 ? -0.705 -2.786 -4.359 1.00 97.25 95 SER A C 1
ATOM 774 O O . SER A 1 95 ? -1.366 -2.642 -3.330 1.00 97.25 95 SER A O 1
ATOM 776 N N . ILE A 1 96 ? 0.612 -2.993 -4.326 1.00 97.88 96 ILE A N 1
ATOM 777 C CA . ILE A 1 96 ? 1.358 -3.042 -3.069 1.00 97.88 96 ILE A CA 1
ATOM 778 C C . ILE A 1 96 ? 1.905 -1.641 -2.749 1.00 97.88 96 ILE A C 1
ATOM 780 O O . ILE A 1 96 ? 2.540 -1.014 -3.600 1.00 97.88 96 ILE A O 1
ATOM 784 N N . PRO A 1 97 ? 1.673 -1.096 -1.543 1.00 96.00 97 PRO A N 1
ATOM 785 C CA . PRO A 1 97 ? 2.253 0.182 -1.158 1.00 96.00 97 PRO A CA 1
ATOM 786 C C . PRO A 1 97 ? 3.764 0.055 -0.939 1.00 96.00 97 PRO A C 1
ATOM 788 O O . PRO A 1 97 ? 4.224 -0.827 -0.220 1.00 96.00 97 PRO A O 1
ATOM 791 N N . PHE A 1 98 ? 4.537 0.979 -1.504 1.00 94.88 98 PHE A N 1
ATOM 792 C CA . PHE A 1 98 ? 5.981 1.071 -1.304 1.00 94.88 98 PHE A CA 1
ATOM 793 C C . PHE A 1 98 ? 6.306 2.239 -0.377 1.00 94.88 98 PHE A C 1
ATOM 795 O O . PHE A 1 98 ? 6.133 3.410 -0.725 1.00 94.88 98 PHE A O 1
ATOM 802 N N . PHE A 1 99 ? 6.753 1.921 0.833 1.00 91.62 99 PHE A N 1
ATOM 803 C CA . PHE A 1 99 ? 6.992 2.905 1.881 1.00 91.62 99 PHE A CA 1
ATOM 804 C C . PHE A 1 99 ? 8.437 3.394 1.894 1.00 91.62 99 PHE A C 1
ATOM 806 O O . PHE A 1 99 ? 9.375 2.611 2.005 1.00 91.62 99 PHE A O 1
ATOM 813 N N . LEU A 1 100 ? 8.622 4.711 1.941 1.00 85.56 100 LEU A N 1
ATOM 814 C CA . LEU A 1 100 ? 9.965 5.299 2.029 1.00 85.56 100 LEU A CA 1
ATOM 815 C C . LEU A 1 100 ? 10.635 5.115 3.404 1.00 85.56 100 LEU A C 1
ATOM 817 O O . LEU A 1 100 ? 11.852 5.278 3.525 1.00 85.56 100 LEU A O 1
ATOM 821 N N . ASN A 1 101 ? 9.852 4.826 4.448 1.00 83.81 101 ASN A N 1
ATOM 822 C CA . ASN A 1 101 ? 10.315 4.782 5.836 1.00 83.81 101 ASN A CA 1
ATOM 823 C C . ASN A 1 101 ? 9.517 3.808 6.733 1.00 83.81 101 ASN A C 1
ATOM 825 O O . ASN A 1 101 ? 9.303 4.098 7.906 1.00 83.81 101 ASN A O 1
ATOM 829 N N . LEU A 1 102 ? 9.072 2.653 6.219 1.00 83.69 102 LEU A N 1
ATOM 830 C CA . LEU A 1 102 ? 8.247 1.695 6.991 1.00 83.69 102 LEU A CA 1
ATOM 831 C C . LEU A 1 102 ? 8.924 1.153 8.259 1.00 83.69 102 LEU A C 1
ATOM 833 O O . LEU A 1 102 ? 8.251 0.737 9.203 1.00 83.69 102 LEU A O 1
ATOM 837 N N . SER A 1 103 ? 10.257 1.142 8.294 1.00 82.31 103 SER A N 1
ATOM 838 C CA . SER A 1 103 ? 11.030 0.739 9.472 1.00 82.31 103 SER A CA 1
ATOM 839 C C . SER A 1 103 ? 10.762 1.634 10.685 1.00 82.31 103 SER A C 1
ATOM 841 O O . SER A 1 103 ? 10.817 1.150 11.808 1.00 82.31 103 SER A O 1
ATOM 843 N N . SER A 1 104 ? 10.385 2.900 10.480 1.00 87.06 104 SER A N 1
ATOM 844 C CA . SER A 1 104 ? 10.076 3.841 11.564 1.00 87.06 104 SER A CA 1
ATOM 845 C C . SER A 1 104 ? 8.619 3.783 12.051 1.00 87.06 104 SER A C 1
ATOM 847 O O . SER A 1 104 ? 8.237 4.601 12.885 1.00 87.06 104 SER A O 1
ATOM 849 N N . LEU A 1 105 ? 7.793 2.866 11.527 1.00 87.75 105 LEU A N 1
ATOM 850 C CA . LEU A 1 105 ? 6.403 2.692 11.963 1.00 87.75 105 LEU A CA 1
ATOM 851 C C . LEU A 1 105 ? 6.361 2.127 13.405 1.00 87.75 105 LEU A C 1
ATOM 853 O O . LEU A 1 105 ? 6.896 1.031 13.623 1.00 87.75 105 LEU A O 1
ATOM 857 N N . PRO A 1 106 ? 5.725 2.824 14.372 1.00 89.38 106 PRO A N 1
ATOM 858 C CA . PRO A 1 106 ? 5.584 2.346 15.749 1.00 89.38 106 PRO A CA 1
ATOM 859 C C . PRO A 1 106 ? 4.725 1.078 15.856 1.00 89.38 106 PRO A C 1
ATOM 861 O O . PRO A 1 106 ? 3.804 0.880 15.069 1.00 89.38 106 PRO A O 1
ATOM 864 N N . ASN A 1 107 ? 4.987 0.239 16.864 1.00 84.19 107 ASN A N 1
ATOM 865 C CA . ASN A 1 107 ? 4.348 -1.081 17.003 1.00 84.19 107 ASN A CA 1
ATOM 866 C C . ASN A 1 107 ? 2.822 -1.028 17.193 1.00 84.19 107 ASN A C 1
ATOM 868 O O . ASN A 1 107 ? 2.118 -1.894 16.688 1.00 84.19 107 ASN A O 1
ATOM 872 N N . ASN A 1 108 ? 2.308 0.002 17.870 1.00 85.25 108 ASN A N 1
ATOM 873 C CA . ASN A 1 108 ? 0.877 0.152 18.168 1.00 85.25 108 ASN A CA 1
ATOM 874 C C . ASN A 1 108 ? 0.168 1.095 17.181 1.00 85.25 108 ASN A C 1
ATOM 876 O O . ASN A 1 108 ? -0.802 1.763 17.528 1.00 85.25 108 ASN A O 1
ATOM 880 N N . THR A 1 109 ? 0.685 1.217 15.959 1.00 88.25 109 THR A N 1
ATOM 881 C CA . THR A 1 109 ? 0.141 2.096 14.918 1.00 88.25 109 THR A CA 1
ATOM 882 C C . THR A 1 109 ? -0.126 1.291 13.656 1.00 88.25 109 THR A C 1
ATOM 884 O O . THR A 1 109 ? 0.689 0.450 13.289 1.00 88.25 109 THR A O 1
ATOM 887 N N . MET A 1 110 ? -1.255 1.557 12.985 1.00 90.31 110 MET A N 1
ATOM 888 C CA . MET A 1 110 ? -1.714 0.767 11.833 1.00 90.31 110 MET A CA 1
ATOM 889 C C . MET A 1 110 ? -1.780 -0.734 12.166 1.00 90.31 110 MET A C 1
ATOM 891 O O . MET A 1 110 ? -1.255 -1.573 11.438 1.00 90.31 110 MET A O 1
ATOM 895 N N . THR A 1 111 ? -2.396 -1.081 13.297 1.00 89.88 111 THR A N 1
ATOM 896 C CA . THR A 1 111 ? -2.375 -2.444 13.864 1.00 89.88 111 THR A CA 1
ATOM 897 C C . THR A 1 111 ? -3.028 -3.496 12.967 1.00 89.88 111 THR A C 1
ATOM 899 O O . THR A 1 111 ? -2.744 -4.682 13.098 1.00 89.88 111 THR A O 1
ATOM 902 N N . THR A 1 112 ? -3.883 -3.074 12.036 1.00 92.44 112 THR A N 1
ATOM 903 C CA . THR A 1 112 ? -4.561 -3.940 11.061 1.00 92.44 112 THR A CA 1
ATOM 904 C C . THR A 1 112 ? -3.836 -4.016 9.720 1.00 92.44 112 THR A C 1
ATOM 906 O O . THR A 1 112 ? -4.228 -4.802 8.861 1.00 92.44 112 THR A O 1
ATOM 909 N N . PHE A 1 113 ? -2.793 -3.211 9.511 1.00 94.56 113 PHE A N 1
ATOM 910 C CA . PHE A 1 113 ? -2.063 -3.156 8.251 1.00 94.56 113 PHE A CA 1
ATOM 911 C C . PHE A 1 113 ? -1.152 -4.386 8.088 1.00 94.56 113 PHE A C 1
ATOM 913 O O . PHE A 1 113 ? -0.442 -4.740 9.033 1.00 94.56 113 PHE A O 1
ATOM 920 N N . PRO A 1 114 ? -1.093 -5.015 6.895 1.00 95.38 114 PRO A N 1
ATOM 921 C CA . PRO A 1 114 ? -0.282 -6.207 6.634 1.00 95.38 114 PRO A CA 1
ATOM 922 C C . PRO A 1 114 ? 1.214 -5.867 6.504 1.00 95.38 114 PRO A C 1
ATOM 924 O O . PRO A 1 114 ? 1.828 -6.032 5.448 1.00 95.38 114 PRO A O 1
ATOM 927 N N . ARG A 1 115 ? 1.816 -5.364 7.590 1.00 93.62 115 ARG A N 1
ATOM 928 C CA . ARG A 1 115 ? 3.182 -4.819 7.622 1.00 93.62 115 ARG A CA 1
ATOM 929 C C . ARG A 1 115 ? 4.210 -5.812 7.094 1.00 93.62 115 ARG A C 1
ATOM 931 O O . ARG A 1 115 ? 5.026 -5.440 6.260 1.00 93.62 115 ARG A O 1
ATOM 938 N N . THR A 1 116 ? 4.150 -7.056 7.555 1.00 94.81 116 THR A N 1
ATOM 939 C CA . THR A 1 116 ? 5.109 -8.111 7.201 1.00 94.81 116 THR A CA 1
ATOM 940 C C . THR A 1 116 ? 5.029 -8.487 5.724 1.00 94.81 116 THR A C 1
ATOM 942 O O . THR A 1 116 ? 6.060 -8.574 5.060 1.00 94.81 116 THR A O 1
ATOM 945 N N . LEU A 1 117 ? 3.817 -8.641 5.182 1.00 97.50 117 LEU A N 1
ATOM 946 C CA . LEU A 1 117 ? 3.605 -8.955 3.766 1.00 97.50 117 LEU A CA 1
ATOM 947 C C . LEU A 1 117 ? 4.097 -7.822 2.862 1.00 97.50 117 LEU A C 1
ATOM 949 O O . LEU A 1 117 ? 4.780 -8.069 1.870 1.00 97.50 117 LEU A O 1
ATOM 953 N N . VAL A 1 118 ? 3.799 -6.573 3.230 1.00 96.88 118 VAL A N 1
ATOM 954 C CA . VAL A 1 118 ? 4.252 -5.395 2.480 1.00 96.88 118 VAL A CA 1
ATOM 955 C C . VAL A 1 118 ? 5.774 -5.255 2.545 1.00 96.88 118 VAL A C 1
ATOM 957 O O . VAL A 1 118 ? 6.401 -5.024 1.516 1.00 96.88 118 VAL A O 1
ATOM 960 N N . GLN A 1 119 ? 6.384 -5.448 3.718 1.00 95.50 119 GLN A N 1
ATOM 961 C CA . GLN A 1 119 ? 7.844 -5.434 3.868 1.00 95.50 119 GLN A CA 1
ATOM 962 C C . GLN A 1 119 ? 8.517 -6.492 2.991 1.00 95.50 119 GLN A C 1
ATOM 964 O O . GLN A 1 119 ? 9.497 -6.179 2.322 1.00 95.50 119 GLN A O 1
ATOM 969 N N . HIS A 1 120 ? 7.966 -7.707 2.950 1.00 96.94 120 HIS A N 1
ATOM 970 C CA . HIS A 1 120 ? 8.474 -8.782 2.099 1.00 96.94 120 HIS A CA 1
ATOM 971 C C . HIS A 1 120 ? 8.374 -8.415 0.616 1.00 96.94 120 HIS A C 1
ATOM 973 O O . HIS A 1 120 ? 9.331 -8.563 -0.136 1.00 96.94 120 HIS A O 1
ATOM 979 N N . ALA A 1 121 ? 7.232 -7.885 0.181 1.00 97.62 121 ALA A N 1
ATOM 980 C CA . ALA A 1 121 ? 7.066 -7.474 -1.207 1.00 97.62 121 ALA A CA 1
ATOM 981 C C . ALA A 1 121 ? 8.046 -6.355 -1.601 1.00 97.62 121 ALA A C 1
ATOM 983 O O . ALA A 1 121 ? 8.599 -6.380 -2.696 1.00 97.62 121 ALA A O 1
ATOM 984 N N . MET A 1 122 ? 8.304 -5.402 -0.700 1.00 96.00 122 MET A N 1
ATOM 985 C CA . MET A 1 122 ? 9.291 -4.337 -0.910 1.00 96.00 122 MET A CA 1
ATOM 986 C C . MET A 1 122 ? 10.740 -4.844 -0.944 1.00 96.00 122 MET A C 1
ATOM 988 O O . MET A 1 122 ? 11.597 -4.150 -1.483 1.00 96.00 122 MET A O 1
ATOM 992 N N . SER A 1 123 ? 11.024 -6.010 -0.357 1.00 96.00 123 SER A N 1
ATOM 993 C CA . SER A 1 123 ? 12.362 -6.610 -0.328 1.00 96.00 123 SER A CA 1
ATOM 994 C C . SER A 1 123 ? 12.623 -7.584 -1.479 1.00 96.00 123 SER A C 1
ATOM 996 O O . SER A 1 123 ? 13.650 -8.261 -1.466 1.00 96.00 123 SER A O 1
ATOM 998 N N . LEU A 1 124 ? 11.706 -7.710 -2.445 1.00 97.62 124 LEU A N 1
ATOM 999 C CA . LEU A 1 124 ? 11.936 -8.542 -3.626 1.00 97.62 124 LEU A CA 1
ATOM 1000 C C . LEU A 1 124 ? 13.119 -8.001 -4.454 1.00 97.62 124 LEU A C 1
ATOM 1002 O O . LEU A 1 124 ? 13.309 -6.783 -4.540 1.00 97.62 124 LEU A O 1
ATOM 1006 N N . PRO A 1 125 ? 13.921 -8.887 -5.073 1.00 97.19 125 PRO A N 1
ATOM 1007 C CA . PRO A 1 125 ? 15.059 -8.478 -5.888 1.00 97.19 125 PRO A CA 1
ATOM 1008 C C . PRO A 1 125 ? 14.607 -7.691 -7.123 1.00 97.19 125 PRO A C 1
ATOM 1010 O O . PRO A 1 125 ? 13.492 -7.854 -7.610 1.00 97.19 125 PRO A O 1
ATOM 1013 N N . GLY A 1 126 ? 15.486 -6.835 -7.644 1.00 96.38 126 GLY A N 1
ATOM 1014 C CA . GLY A 1 126 ? 15.208 -6.033 -8.840 1.00 96.38 126 GLY A CA 1
ATOM 1015 C C . GLY A 1 126 ? 14.433 -4.746 -8.588 1.00 96.38 126 GLY A C 1
ATOM 1016 O O . GLY A 1 126 ? 14.238 -3.983 -9.526 1.00 96.38 126 GLY A O 1
ATOM 1017 N N . ILE A 1 127 ? 14.018 -4.461 -7.352 1.00 96.62 127 ILE A N 1
ATOM 1018 C CA . ILE A 1 127 ? 13.380 -3.185 -7.021 1.00 96.62 127 ILE A CA 1
ATOM 1019 C C . ILE A 1 127 ? 14.456 -2.141 -6.720 1.00 96.62 127 ILE A C 1
ATOM 1021 O O . ILE A 1 127 ? 15.305 -2.327 -5.848 1.00 96.62 127 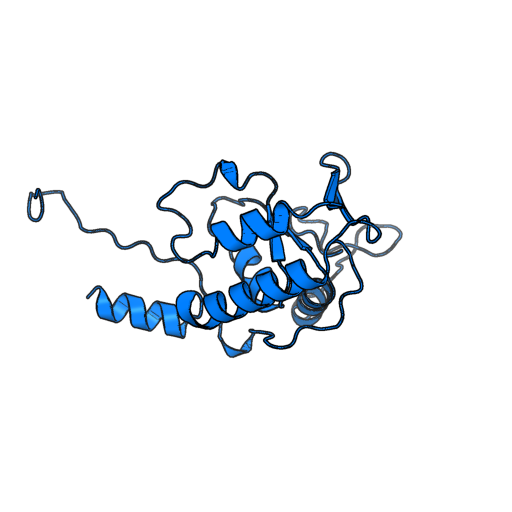ILE A O 1
ATOM 1025 N N . SER A 1 128 ? 14.382 -1.006 -7.407 1.00 93.81 128 SER A N 1
ATOM 1026 C CA . SER A 1 128 ? 15.204 0.175 -7.138 1.00 93.81 128 SER A CA 1
ATOM 1027 C C . SER A 1 128 ? 14.312 1.398 -6.961 1.00 93.81 128 SER A C 1
ATOM 1029 O O . SER A 1 128 ? 13.268 1.520 -7.603 1.00 93.81 128 SER A O 1
ATOM 1031 N N . PHE A 1 129 ? 14.701 2.300 -6.062 1.00 90.31 129 PHE A N 1
ATOM 1032 C CA . PHE A 1 129 ? 13.952 3.524 -5.812 1.00 90.31 129 PHE A CA 1
ATOM 1033 C C . PHE A 1 129 ? 14.894 4.710 -5.661 1.00 90.31 129 PHE A C 1
ATOM 1035 O O . PHE A 1 129 ? 15.703 4.752 -4.732 1.00 90.31 129 PHE A O 1
ATOM 1042 N N . ASP A 1 130 ? 14.746 5.682 -6.553 1.00 86.75 130 ASP A N 1
ATOM 1043 C CA . ASP A 1 130 ? 15.454 6.950 -6.493 1.00 86.75 130 ASP A CA 1
ATOM 1044 C C . ASP A 1 130 ? 14.673 7.927 -5.606 1.00 86.75 130 ASP A C 1
ATOM 1046 O O . ASP A 1 130 ? 13.527 8.287 -5.893 1.00 86.75 130 ASP A O 1
ATOM 1050 N N . ARG A 1 131 ? 15.280 8.339 -4.488 1.00 80.81 131 ARG A N 1
ATOM 1051 C CA . ARG A 1 131 ? 14.649 9.256 -3.528 1.00 80.81 131 ARG A CA 1
ATOM 1052 C C . ARG A 1 131 ? 14.658 10.709 -3.991 1.00 80.81 131 ARG A C 1
ATOM 1054 O O . ARG A 1 131 ? 13.783 11.451 -3.544 1.00 80.81 131 ARG A O 1
ATOM 1061 N N . GLU A 1 132 ? 15.613 11.102 -4.825 1.00 77.31 132 GLU A N 1
ATOM 1062 C CA . GLU A 1 132 ? 15.745 12.473 -5.325 1.00 77.31 132 GLU A CA 1
ATOM 1063 C C . GLU A 1 132 ? 14.701 12.724 -6.413 1.00 77.31 132 GLU A C 1
ATOM 1065 O O . GLU A 1 132 ? 13.908 13.665 -6.319 1.00 77.31 132 GLU A O 1
ATOM 1070 N N . GLU A 1 133 ? 14.606 11.796 -7.365 1.00 74.31 133 GLU A N 1
ATOM 1071 C CA . GLU A 1 133 ? 13.620 11.846 -8.450 1.00 74.31 133 GLU A CA 1
ATOM 1072 C C . GLU A 1 133 ? 12.222 11.390 -7.996 1.00 74.31 133 GLU A C 1
ATOM 1074 O O . GLU A 1 133 ? 11.197 11.759 -8.579 1.00 74.31 133 GLU A O 1
ATOM 1079 N N . GLY A 1 134 ? 12.147 10.600 -6.920 1.00 77.44 134 GLY A N 1
ATOM 1080 C CA . GLY A 1 134 ? 10.902 10.015 -6.422 1.00 77.44 134 GLY A CA 1
ATOM 1081 C C . GLY A 1 134 ? 10.327 8.951 -7.360 1.00 77.44 134 GLY A C 1
ATOM 1082 O O . GLY A 1 134 ? 9.107 8.767 -7.398 1.00 77.44 134 GLY A O 1
ATOM 1083 N N . VAL A 1 135 ? 11.194 8.280 -8.122 1.00 80.69 135 VAL A N 1
ATOM 1084 C CA . VAL A 1 135 ? 10.839 7.297 -9.151 1.00 80.69 135 VAL A CA 1
ATOM 1085 C C . VAL A 1 135 ? 11.357 5.923 -8.740 1.00 80.69 135 VAL A C 1
ATOM 1087 O O . VAL A 1 135 ? 12.536 5.750 -8.437 1.00 80.69 135 VAL A O 1
ATOM 1090 N N . GLY A 1 136 ? 10.466 4.934 -8.752 1.00 89.94 136 GLY A N 1
ATOM 1091 C CA . GLY A 1 136 ? 10.825 3.530 -8.588 1.00 89.94 136 GLY A CA 1
ATOM 1092 C C . GLY A 1 136 ? 10.882 2.807 -9.929 1.00 89.94 136 GLY A C 1
ATOM 1093 O O . GLY A 1 136 ? 10.132 3.146 -10.845 1.00 89.94 136 GLY A O 1
ATOM 1094 N N . ARG A 1 137 ? 11.770 1.819 -10.038 1.00 94.94 137 ARG A N 1
ATOM 1095 C CA . ARG A 1 137 ? 11.941 0.966 -11.222 1.00 94.94 137 ARG A CA 1
ATOM 1096 C C . ARG A 1 137 ? 12.096 -0.490 -10.807 1.00 94.94 137 ARG A C 1
ATOM 1098 O O . ARG A 1 137 ? 12.674 -0.771 -9.751 1.00 94.94 137 ARG A O 1
ATOM 1105 N N . ILE A 1 138 ? 11.619 -1.393 -11.655 1.00 97.44 138 ILE A N 1
ATOM 1106 C CA . ILE A 1 138 ? 11.759 -2.837 -11.492 1.00 97.44 138 ILE A CA 1
ATOM 1107 C C . ILE A 1 138 ? 12.622 -3.381 -12.631 1.00 97.44 138 ILE A C 1
ATOM 1109 O O . ILE A 1 138 ? 12.293 -3.251 -13.806 1.00 97.44 138 ILE A O 1
ATOM 1113 N N . ASP A 1 139 ? 13.721 -4.047 -12.289 1.00 97.88 139 ASP A N 1
ATOM 1114 C CA . ASP A 1 139 ? 14.445 -4.878 -13.246 1.00 97.88 139 ASP A CA 1
ATOM 1115 C C . ASP A 1 139 ? 13.725 -6.221 -13.409 1.00 97.88 139 ASP A C 1
ATOM 1117 O O . ASP A 1 139 ? 13.920 -7.168 -12.642 1.00 97.88 139 ASP A O 1
ATOM 1121 N N . HIS A 1 140 ? 12.884 -6.305 -14.438 1.00 97.00 140 HIS A N 1
ATOM 1122 C CA . HIS A 1 140 ? 12.087 -7.495 -14.737 1.00 97.00 140 HIS A CA 1
ATOM 1123 C C . HIS A 1 140 ? 12.900 -8.745 -15.096 1.00 97.00 140 HIS A C 1
ATOM 1125 O O . HIS A 1 140 ? 12.316 -9.822 -15.168 1.00 97.00 140 HIS A O 1
ATOM 1131 N N . ARG A 1 141 ? 14.220 -8.645 -15.306 1.00 97.38 141 ARG A N 1
ATOM 1132 C CA . ARG A 1 141 ? 15.076 -9.822 -15.542 1.00 97.38 141 ARG A CA 1
ATOM 1133 C C . ARG A 1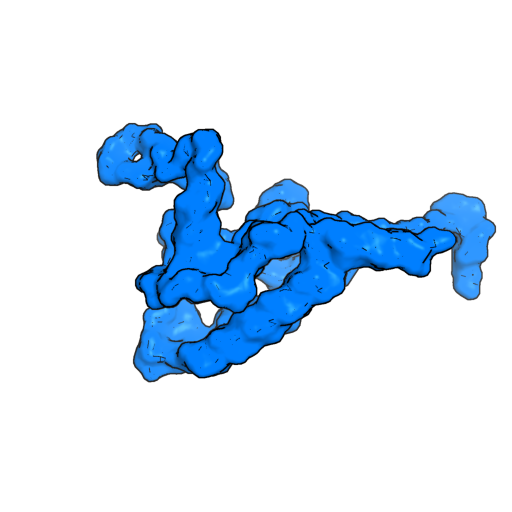 141 ? 15.332 -10.622 -14.267 1.00 97.38 141 ARG A C 1
ATOM 1135 O O . ARG A 1 141 ? 15.620 -11.809 -14.349 1.00 97.38 141 ARG A O 1
ATOM 1142 N N . VAL A 1 142 ? 15.261 -9.964 -13.109 1.00 97.69 142 VAL A N 1
ATOM 1143 C CA . VAL A 1 142 ? 15.537 -10.568 -11.793 1.00 97.69 142 VAL A CA 1
ATOM 1144 C C . VAL A 1 142 ? 14.336 -10.514 -10.849 1.00 97.69 142 VAL A C 1
ATOM 1146 O O . VAL A 1 142 ? 14.327 -11.207 -9.834 1.00 97.69 142 VAL A O 1
ATOM 1149 N N . PHE A 1 143 ? 13.338 -9.683 -11.152 1.00 98.12 143 PHE A N 1
ATOM 1150 C CA . PHE A 1 143 ? 12.128 -9.563 -10.352 1.00 98.12 143 PHE A CA 1
ATOM 1151 C C . PHE A 1 143 ? 11.287 -10.840 -10.423 1.00 98.12 143 PHE A C 1
ATOM 1153 O O . PHE A 1 143 ? 10.929 -11.300 -11.503 1.00 98.12 143 PHE A O 1
ATOM 1160 N N . ASP A 1 144 ? 10.932 -11.390 -9.264 1.00 97.75 144 ASP A N 1
ATOM 1161 C CA . ASP A 1 144 ? 10.090 -12.581 -9.176 1.00 97.75 144 ASP A CA 1
ATOM 1162 C C . ASP A 1 144 ? 8.601 -12.196 -9.232 1.00 97.75 144 ASP A C 1
ATOM 1164 O O . ASP A 1 144 ? 7.959 -11.899 -8.215 1.00 97.75 144 ASP A O 1
ATOM 1168 N N . HIS A 1 145 ? 8.040 -12.197 -10.446 1.00 97.56 145 HIS A N 1
ATOM 1169 C CA . HIS A 1 145 ? 6.625 -11.895 -10.676 1.00 97.56 145 HIS A CA 1
ATOM 1170 C C . HIS A 1 145 ? 5.693 -12.867 -9.956 1.00 97.56 145 HIS A C 1
ATOM 1172 O O . HIS A 1 145 ? 4.679 -12.440 -9.402 1.00 97.56 145 HIS A O 1
ATOM 1178 N N . ALA A 1 146 ? 6.021 -14.162 -9.938 1.00 98.00 146 ALA A N 1
ATOM 1179 C CA . ALA A 1 146 ? 5.185 -15.171 -9.294 1.00 98.00 146 ALA A CA 1
ATOM 1180 C C . ALA A 1 146 ? 5.099 -14.907 -7.787 1.00 98.00 146 ALA A C 1
ATOM 1182 O O . ALA A 1 146 ? 4.007 -14.908 -7.206 1.00 98.00 146 ALA A O 1
ATOM 1183 N N . ARG A 1 147 ? 6.236 -14.586 -7.162 1.00 98.31 147 ARG A N 1
ATOM 1184 C CA . ARG A 1 147 ? 6.289 -14.228 -5.747 1.00 98.31 147 ARG A CA 1
ATOM 1185 C C . ARG A 1 147 ? 5.557 -12.929 -5.452 1.00 98.31 147 ARG A C 1
ATOM 1187 O O . ARG A 1 147 ? 4.842 -12.867 -4.450 1.00 98.31 147 ARG A O 1
ATOM 1194 N N . TYR A 1 148 ? 5.684 -11.923 -6.315 1.00 98.25 148 TYR A N 1
ATOM 1195 C CA . TYR A 1 148 ? 4.912 -10.688 -6.193 1.00 98.25 148 TYR A CA 1
ATOM 1196 C C . TYR A 1 148 ? 3.403 -10.968 -6.191 1.00 98.25 148 TYR A C 1
ATOM 1198 O O . TYR A 1 148 ? 2.709 -10.539 -5.269 1.00 98.25 148 TYR A O 1
ATOM 1206 N N . PHE A 1 149 ? 2.885 -11.720 -7.170 1.00 98.00 149 PHE A N 1
ATOM 1207 C CA . PHE A 1 149 ? 1.448 -12.006 -7.256 1.00 98.00 149 PHE A CA 1
ATO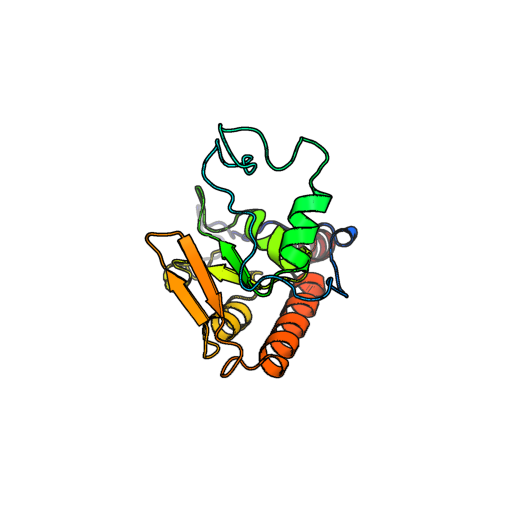M 1208 C C . PHE A 1 149 ? 0.956 -12.879 -6.099 1.00 98.00 149 PHE A C 1
ATOM 1210 O O . PHE A 1 149 ? -0.153 -12.669 -5.605 1.00 98.00 149 PHE A O 1
ATOM 1217 N N . PHE A 1 150 ? 1.788 -13.799 -5.609 1.00 98.31 150 PHE A N 1
ATOM 1218 C CA . PHE A 1 150 ? 1.494 -14.566 -4.401 1.00 98.31 150 PHE A CA 1
ATOM 1219 C C . PHE A 1 150 ? 1.323 -13.653 -3.177 1.00 98.31 150 PHE A C 1
ATOM 1221 O O . PHE A 1 150 ? 0.314 -13.736 -2.475 1.00 98.31 150 PHE A O 1
ATOM 1228 N N . LEU A 1 151 ? 2.269 -12.737 -2.945 1.00 98.44 151 LEU A N 1
ATOM 1229 C CA . LEU A 1 151 ? 2.199 -11.775 -1.840 1.00 98.44 151 LEU A CA 1
ATOM 1230 C C . LEU A 1 151 ? 1.016 -10.816 -1.998 1.00 98.44 151 LEU A C 1
ATOM 1232 O O . LEU A 1 151 ? 0.297 -10.573 -1.030 1.00 98.44 151 LEU A O 1
ATOM 1236 N N . LEU A 1 152 ? 0.768 -10.317 -3.213 1.00 98.31 152 LEU A N 1
ATOM 1237 C CA . LEU A 1 152 ? -0.389 -9.474 -3.512 1.00 98.31 152 LEU A CA 1
ATOM 1238 C C . LEU A 1 152 ? -1.691 -10.194 -3.156 1.00 98.31 152 LEU A C 1
ATOM 1240 O O . LEU A 1 152 ? -2.554 -9.605 -2.507 1.00 98.31 152 LEU A O 1
ATOM 1244 N N . ARG A 1 153 ? -1.817 -11.478 -3.509 1.00 98.12 153 ARG A N 1
ATOM 1245 C CA . ARG A 1 153 ? -3.007 -12.263 -3.179 1.00 98.12 153 ARG A CA 1
ATOM 1246 C C . ARG A 1 153 ? -3.198 -12.410 -1.671 1.00 98.12 153 ARG A C 1
ATOM 1248 O O . ARG A 1 153 ? -4.314 -12.229 -1.190 1.00 98.12 153 ARG A O 1
ATOM 1255 N N . GLN A 1 154 ? -2.132 -12.696 -0.922 1.00 98.25 154 GLN A N 1
ATOM 1256 C CA . GLN A 1 154 ? -2.204 -12.763 0.544 1.00 98.25 154 GLN A CA 1
ATOM 1257 C C . GLN A 1 154 ? -2.624 -11.422 1.154 1.00 98.25 154 GLN A C 1
ATOM 1259 O O . GLN A 1 154 ? -3.466 -11.383 2.048 1.00 98.25 154 GLN A O 1
ATOM 1264 N N . ILE A 1 155 ? -2.087 -10.318 0.632 1.00 98.12 155 ILE A N 1
ATOM 1265 C CA . ILE A 1 155 ? -2.454 -8.965 1.053 1.00 98.12 155 ILE A CA 1
ATOM 1266 C C . ILE A 1 155 ? -3.934 -8.683 0.769 1.00 98.12 155 ILE A C 1
ATOM 1268 O O . ILE A 1 155 ? -4.622 -8.156 1.637 1.00 98.12 155 ILE A O 1
ATOM 1272 N N . GLN A 1 156 ? -4.450 -9.039 -0.408 1.00 97.38 156 GLN A N 1
ATOM 1273 C CA . GLN A 1 156 ? -5.860 -8.822 -0.753 1.00 97.38 156 GLN A CA 1
ATOM 1274 C C . GLN A 1 156 ? -6.810 -9.586 0.175 1.00 97.38 156 GLN A C 1
ATOM 1276 O O . GLN A 1 156 ? -7.809 -9.020 0.618 1.00 97.38 156 GLN A O 1
ATOM 1281 N N . ILE A 1 157 ? -6.487 -10.846 0.490 1.00 97.44 157 ILE A N 1
ATOM 1282 C CA . ILE A 1 157 ? -7.247 -11.656 1.455 1.00 97.44 157 ILE A CA 1
ATOM 1283 C C . ILE A 1 157 ? -7.231 -10.970 2.825 1.00 97.44 157 ILE A C 1
ATOM 1285 O O . ILE A 1 157 ? -8.287 -10.696 3.392 1.00 97.44 157 ILE A O 1
ATOM 1289 N N . TRP A 1 158 ? -6.044 -10.581 3.301 1.00 97.44 158 TRP A N 1
ATOM 1290 C CA . TRP A 1 158 ? -5.892 -9.882 4.574 1.00 97.44 158 TRP A CA 1
ATOM 1291 C C . TRP A 1 158 ? -6.725 -8.597 4.643 1.00 97.44 158 TRP A C 1
ATOM 1293 O O . TRP A 1 158 ? -7.418 -8.356 5.630 1.00 97.44 158 TRP A O 1
ATOM 1303 N N . VAL A 1 159 ? -6.674 -7.770 3.595 1.00 96.69 159 VAL A N 1
ATOM 1304 C CA . VAL A 1 159 ? -7.411 -6.501 3.513 1.00 96.69 159 VAL A CA 1
ATOM 1305 C C . VAL A 1 159 ? -8.917 -6.742 3.600 1.00 96.69 159 VAL A C 1
ATOM 1307 O O . VAL A 1 159 ? -9.590 -6.050 4.366 1.00 96.69 159 VAL A O 1
ATOM 1310 N N . ALA A 1 160 ? -9.437 -7.729 2.865 1.00 96.19 160 ALA A N 1
ATOM 1311 C CA . ALA A 1 160 ? -10.856 -8.077 2.888 1.00 96.19 160 ALA A CA 1
ATOM 1312 C C . ALA A 1 160 ? -11.325 -8.490 4.295 1.00 96.19 160 ALA A C 1
ATOM 1314 O O . ALA A 1 160 ? -12.384 -8.052 4.753 1.00 96.19 160 ALA A O 1
ATOM 1315 N N . GLU A 1 161 ? -10.506 -9.274 4.994 1.00 95.38 161 GLU A N 1
ATOM 1316 C CA . GLU A 1 161 ? -10.811 -9.827 6.316 1.00 95.38 161 GLU A CA 1
ATOM 1317 C C . GLU A 1 161 ? -10.615 -8.833 7.470 1.00 95.38 161 GLU A C 1
ATOM 1319 O O . GLU A 1 161 ? -11.335 -8.907 8.464 1.00 95.38 161 GLU A O 1
ATOM 1324 N N . HIS A 1 162 ? -9.661 -7.899 7.368 1.00 94.75 162 HIS A N 1
ATOM 1325 C CA . HIS A 1 162 ? -9.203 -7.116 8.527 1.00 94.75 162 HIS A CA 1
ATOM 1326 C C . HIS A 1 162 ? -9.347 -5.601 8.386 1.00 94.75 162 HIS A C 1
ATOM 1328 O O . HIS A 1 162 ? -9.354 -4.910 9.413 1.00 94.75 162 HIS A O 1
ATOM 1334 N N . MET A 1 163 ? -9.419 -5.092 7.153 1.00 95.25 163 MET A N 1
ATOM 1335 C CA . MET A 1 163 ? -9.281 -3.663 6.836 1.00 95.25 163 MET A CA 1
ATOM 1336 C C . MET A 1 163 ? -10.503 -3.085 6.112 1.00 95.25 163 MET A C 1
ATOM 1338 O O . MET A 1 163 ? -10.455 -1.947 5.645 1.00 95.25 163 MET A O 1
ATOM 1342 N N . THR A 1 164 ? -11.599 -3.838 6.013 1.00 96.31 164 THR A N 1
ATOM 1343 C CA . THR A 1 164 ? -12.874 -3.313 5.512 1.00 96.31 164 THR A CA 1
ATOM 1344 C C . THR A 1 164 ? -13.662 -2.607 6.610 1.00 96.31 164 THR A C 1
ATOM 1346 O O . THR A 1 164 ? -13.490 -2.898 7.794 1.00 96.31 164 THR A O 1
ATOM 1349 N N . THR A 1 165 ? -14.563 -1.695 6.238 1.00 95.25 165 THR A N 1
ATOM 1350 C CA . THR A 1 165 ? -15.477 -1.032 7.188 1.00 95.25 165 THR A CA 1
ATOM 1351 C C . THR A 1 165 ? -16.292 -2.052 7.983 1.00 95.25 165 THR A C 1
ATOM 1353 O O . THR A 1 165 ? -16.456 -1.909 9.192 1.00 95.25 165 THR A O 1
ATOM 1356 N N . ARG A 1 166 ? -16.716 -3.141 7.329 1.00 95.00 166 ARG A N 1
ATOM 1357 C CA . ARG A 1 166 ? -17.370 -4.284 7.976 1.00 95.00 166 ARG A CA 1
ATOM 1358 C C . ARG A 1 166 ? -16.453 -4.984 8.980 1.00 95.00 166 ARG A C 1
ATOM 1360 O O . ARG A 1 166 ? -16.867 -5.199 10.113 1.00 95.00 166 ARG A O 1
ATOM 1367 N N . ALA A 1 167 ? -15.222 -5.324 8.593 1.00 94.00 167 ALA A N 1
ATOM 1368 C CA . ALA A 1 167 ? -14.262 -5.965 9.494 1.00 94.00 167 ALA A CA 1
ATOM 1369 C C . ALA A 1 167 ? -13.940 -5.091 10.716 1.00 94.00 167 ALA A C 1
ATOM 1371 O O . ALA A 1 167 ? -13.857 -5.590 11.838 1.00 94.00 167 ALA A O 1
ATOM 1372 N N . LEU A 1 168 ? -13.805 -3.778 10.507 1.00 93.25 168 LEU A N 1
ATOM 1373 C CA . LEU A 1 168 ? -13.604 -2.815 11.581 1.00 93.25 168 LEU A CA 1
ATOM 1374 C C . LEU A 1 168 ? -14.795 -2.798 12.546 1.00 93.25 168 LEU A C 1
ATOM 1376 O O . LEU A 1 168 ? -14.590 -2.926 13.750 1.00 93.25 168 LEU A O 1
ATOM 1380 N N . ALA A 1 169 ? -16.023 -2.696 12.028 1.00 93.19 169 ALA A N 1
ATOM 1381 C CA . ALA A 1 169 ? -17.236 -2.706 12.843 1.00 93.19 169 ALA A CA 1
ATOM 1382 C C . ALA A 1 169 ? -17.355 -3.992 13.676 1.00 93.19 169 ALA A C 1
ATOM 1384 O O . ALA A 1 169 ? -17.603 -3.927 14.877 1.00 93.19 169 ALA A O 1
ATOM 1385 N N . MET A 1 170 ? -17.093 -5.155 13.069 1.00 93.00 170 MET A N 1
ATOM 1386 C CA . MET A 1 170 ? -17.104 -6.438 13.779 1.00 93.00 170 MET A CA 1
ATOM 1387 C C . MET A 1 170 ? -16.071 -6.487 14.908 1.00 93.00 170 MET A C 1
ATOM 1389 O O . MET A 1 170 ? -16.380 -6.961 15.997 1.00 93.00 170 MET A O 1
ATOM 1393 N N . ARG A 1 171 ? -14.859 -5.966 14.677 1.00 90.31 171 ARG A N 1
ATOM 1394 C CA . ARG A 1 171 ? -13.814 -5.903 15.707 1.00 90.31 171 ARG A CA 1
ATOM 1395 C C . ARG A 1 171 ? -14.217 -4.994 16.866 1.00 90.31 171 ARG A C 1
ATOM 1397 O O . ARG A 1 171 ? -13.986 -5.354 18.012 1.00 90.31 171 ARG A O 1
ATOM 1404 N N . LEU A 1 172 ? -14.832 -3.846 16.576 1.00 89.06 172 LEU A N 1
ATOM 1405 C CA . LEU A 1 172 ? -15.309 -2.926 17.610 1.00 89.06 172 LEU A CA 1
ATOM 1406 C C . LEU A 1 172 ? -16.365 -3.583 18.501 1.00 89.06 172 LEU A C 1
ATOM 1408 O O . LEU A 1 172 ? -16.245 -3.523 19.721 1.00 89.06 172 LEU A O 1
ATOM 1412 N N . LEU A 1 173 ? -17.328 -4.287 17.903 1.00 90.25 173 LEU A N 1
ATOM 1413 C CA . LEU A 1 173 ? -18.360 -5.019 18.645 1.00 90.25 173 LEU A CA 1
ATOM 1414 C C . LEU A 1 173 ? -17.796 -6.135 19.538 1.00 90.25 173 LEU A C 1
ATOM 1416 O O . LEU A 1 173 ? -18.422 -6.476 20.528 1.00 90.25 173 LEU A O 1
ATOM 1420 N N . GLN A 1 174 ? -16.632 -6.702 19.208 1.00 86.81 174 GLN A N 1
ATOM 1421 C CA . GLN A 1 174 ? -15.952 -7.705 20.042 1.00 86.81 174 GLN A CA 1
ATOM 1422 C C . GLN A 1 174 ? -15.136 -7.092 21.190 1.00 86.81 174 GLN A C 1
ATOM 1424 O O . GLN A 1 174 ? -14.745 -7.804 22.113 1.00 86.81 174 GLN A O 1
ATOM 1429 N N . THR A 1 175 ? -14.805 -5.801 21.101 1.00 80.50 175 THR A N 1
ATOM 1430 C CA . THR A 1 175 ? -14.044 -5.077 22.135 1.00 80.50 175 THR A CA 1
ATOM 1431 C C . THR A 1 175 ? -14.924 -4.380 23.174 1.00 80.50 175 THR A C 1
ATOM 1433 O O . THR A 1 175 ? -14.393 -3.933 24.197 1.00 80.50 175 THR A O 1
ATOM 1436 N N . MET A 1 176 ? -16.226 -4.275 22.887 1.00 69.12 176 MET A N 1
ATOM 1437 C CA . MET A 1 176 ? -17.283 -3.778 23.776 1.00 69.12 176 MET A CA 1
ATOM 1438 C C . MET A 1 176 ? -17.858 -4.923 24.604 1.00 69.12 176 MET A C 1
ATOM 1440 O O . MET A 1 176 ? -18.139 -4.668 25.793 1.00 69.12 176 MET A O 1
#

Radius of gyration: 17.87 Å; Cα contacts (8 Å, |Δi|>4): 251; chains: 1; bounding box: 34×40×59 Å

pLDDT: mean 85.52, std 16.39, range [32.28, 98.44]